Protein AF-A0A3R6LMR3-F1 (afdb_monomer)

Structure (mmCIF, N/CA/C/O backbone):
data_AF-A0A3R6LMR3-F1
#
_entry.id   AF-A0A3R6LMR3-F1
#
loop_
_atom_site.group_PDB
_atom_site.id
_atom_site.type_symbol
_atom_site.label_atom_id
_atom_site.label_alt_id
_atom_site.label_comp_id
_atom_site.label_asym_id
_atom_site.label_entity_id
_atom_site.label_seq_id
_atom_site.pdbx_PDB_ins_code
_atom_site.Cartn_x
_atom_site.Cartn_y
_atom_site.Cartn_z
_atom_site.occupancy
_atom_site.B_iso_or_equiv
_atom_site.auth_seq_id
_atom_site.auth_comp_id
_atom_site.auth_asym_id
_atom_site.auth_atom_id
_atom_site.pdbx_PDB_model_num
ATOM 1 N N . MET A 1 1 ? 33.048 -12.763 -60.469 1.00 42.91 1 MET A N 1
ATOM 2 C CA . MET A 1 1 ? 33.058 -13.252 -59.072 1.00 42.91 1 MET A CA 1
ATOM 3 C C . MET A 1 1 ? 32.733 -12.069 -58.175 1.00 42.91 1 MET A C 1
ATOM 5 O O . MET A 1 1 ? 33.552 -11.167 -58.121 1.00 42.91 1 MET A O 1
ATOM 9 N N . LYS A 1 2 ? 31.598 -12.141 -57.463 1.00 49.69 2 LYS A N 1
ATOM 10 C CA . LYS A 1 2 ? 31.277 -11.407 -56.222 1.00 49.69 2 LYS A CA 1
ATOM 11 C C . LYS A 1 2 ? 30.962 -9.902 -56.333 1.00 49.69 2 LYS A C 1
ATOM 13 O O . LYS A 1 2 ? 31.774 -9.101 -55.894 1.00 49.69 2 LYS A O 1
ATOM 18 N N . ASP A 1 3 ? 29.736 -9.581 -56.745 1.00 53.03 3 ASP A N 1
ATOM 19 C CA . ASP A 1 3 ? 29.022 -8.375 -56.267 1.00 53.03 3 ASP A CA 1
ATOM 20 C C . ASP A 1 3 ? 27.971 -8.714 -55.188 1.00 53.03 3 ASP A C 1
ATOM 22 O O . ASP A 1 3 ? 27.724 -7.906 -54.297 1.00 53.03 3 ASP A O 1
ATOM 26 N N . ASP A 1 4 ? 27.490 -9.964 -55.128 1.00 58.91 4 ASP A N 1
ATOM 27 C CA . ASP A 1 4 ? 26.525 -10.444 -54.114 1.00 58.91 4 ASP A CA 1
ATOM 28 C C . ASP A 1 4 ? 26.986 -10.253 -52.658 1.00 58.91 4 ASP A C 1
ATOM 30 O O . ASP A 1 4 ? 26.189 -10.213 -51.724 1.00 58.91 4 ASP A O 1
ATOM 34 N N . LYS A 1 5 ? 28.301 -10.133 -52.435 1.00 60.72 5 LYS A N 1
ATOM 35 C CA . LYS A 1 5 ? 28.851 -9.907 -51.094 1.00 60.72 5 LYS A CA 1
ATOM 36 C C . LYS A 1 5 ? 28.610 -8.489 -50.584 1.00 60.72 5 LYS A C 1
ATOM 38 O O . LYS A 1 5 ? 28.516 -8.322 -49.375 1.00 60.72 5 LYS A O 1
ATOM 43 N N . GLY A 1 6 ? 28.554 -7.490 -51.465 1.00 60.78 6 GLY A N 1
ATOM 44 C CA . GLY A 1 6 ? 28.331 -6.094 -51.081 1.00 60.78 6 GLY A CA 1
ATOM 45 C C . GLY A 1 6 ? 26.880 -5.844 -50.682 1.00 60.78 6 GLY A C 1
ATOM 46 O O . GLY A 1 6 ? 26.626 -5.259 -49.634 1.00 60.78 6 GLY A O 1
ATOM 47 N N . GLU A 1 7 ? 25.941 -6.374 -51.466 1.00 69.69 7 GLU A N 1
ATOM 48 C CA . GLU A 1 7 ? 24.502 -6.305 -51.188 1.00 69.69 7 GLU A CA 1
ATOM 49 C C . GLU A 1 7 ? 24.143 -7.027 -49.879 1.00 69.69 7 GLU A C 1
ATOM 51 O O . GLU A 1 7 ? 23.490 -6.448 -49.011 1.00 69.69 7 GLU A O 1
ATOM 56 N N . MET A 1 8 ? 24.704 -8.224 -49.661 1.00 70.00 8 MET A N 1
ATOM 57 C CA . MET A 1 8 ? 24.539 -8.976 -48.412 1.00 70.00 8 MET A CA 1
ATOM 58 C C . MET A 1 8 ? 25.065 -8.215 -47.180 1.00 70.00 8 MET A C 1
ATOM 60 O O . MET A 1 8 ? 24.485 -8.306 -46.098 1.00 70.00 8 MET A O 1
ATOM 64 N N . ILE A 1 9 ? 26.163 -7.461 -47.318 1.00 81.25 9 ILE A N 1
ATOM 65 C CA . ILE A 1 9 ? 26.715 -6.654 -46.218 1.00 81.25 9 ILE A CA 1
ATOM 66 C C . ILE A 1 9 ? 25.813 -5.449 -45.920 1.00 81.25 9 ILE A C 1
ATOM 68 O O . ILE A 1 9 ? 25.591 -5.142 -44.750 1.00 81.25 9 ILE A O 1
ATOM 72 N N . ILE A 1 10 ? 25.261 -4.796 -46.947 1.00 78.88 10 ILE A N 1
ATOM 73 C CA . ILE A 1 10 ? 24.366 -3.640 -46.782 1.00 78.88 10 ILE A CA 1
ATOM 74 C C . ILE A 1 10 ? 23.060 -4.059 -46.097 1.00 78.88 10 ILE A C 1
ATOM 76 O O . ILE A 1 10 ? 22.629 -3.399 -45.149 1.00 78.88 10 ILE A O 1
ATOM 80 N N . GLU A 1 11 ? 22.462 -5.175 -46.514 1.00 76.44 11 GLU A N 1
ATOM 81 C CA . GLU A 1 11 ? 21.247 -5.704 -45.889 1.00 76.44 11 GLU A CA 1
ATOM 82 C C . GLU A 1 11 ? 21.503 -6.097 -44.424 1.00 76.44 11 GLU A C 1
ATOM 84 O O . GLU A 1 11 ? 20.781 -5.667 -43.520 1.00 76.44 11 GLU A O 1
ATOM 89 N N . ALA A 1 12 ? 22.603 -6.808 -44.148 1.00 78.62 12 ALA A N 1
ATOM 90 C CA . ALA A 1 12 ? 22.982 -7.185 -42.787 1.00 78.62 12 ALA A CA 1
ATOM 91 C C . ALA A 1 12 ? 23.266 -5.970 -41.878 1.00 78.62 12 ALA A C 1
ATOM 93 O O . ALA A 1 12 ? 22.915 -5.991 -40.694 1.00 78.62 12 ALA A O 1
ATOM 94 N N . SER A 1 13 ? 23.848 -4.894 -42.420 1.00 84.62 13 SER A N 1
ATOM 95 C CA . SER A 1 13 ? 24.113 -3.648 -41.688 1.00 84.62 13 SER A CA 1
ATOM 96 C C . SER A 1 13 ? 22.850 -2.889 -41.279 1.00 84.62 13 SER A C 1
ATOM 98 O O . SER A 1 13 ? 22.905 -2.140 -40.307 1.00 84.62 13 SER A O 1
ATOM 100 N N . ILE A 1 14 ? 21.722 -3.085 -41.968 1.00 85.69 14 ILE A N 1
ATOM 101 C CA . ILE A 1 14 ? 20.427 -2.485 -41.606 1.00 85.69 14 ILE A CA 1
ATOM 102 C C . ILE A 1 14 ? 19.652 -3.408 -40.659 1.00 85.69 14 ILE A C 1
ATOM 104 O O . ILE A 1 14 ? 19.062 -2.950 -39.679 1.00 85.69 14 ILE A O 1
ATOM 108 N N . VAL A 1 15 ? 19.681 -4.717 -40.915 1.00 88.00 15 VAL A N 1
ATOM 109 C CA . VAL A 1 15 ? 18.939 -5.702 -40.118 1.00 88.00 15 VAL A CA 1
ATOM 110 C C . VAL A 1 15 ? 19.468 -5.774 -38.682 1.00 88.00 15 VAL A C 1
ATOM 112 O O . VAL A 1 15 ? 18.678 -5.804 -37.741 1.00 88.00 15 VAL A O 1
ATOM 115 N N . PHE A 1 16 ? 20.787 -5.743 -38.478 1.00 86.62 16 PHE A N 1
ATOM 116 C CA . PHE A 1 16 ? 21.382 -5.847 -37.141 1.00 86.62 16 PHE A CA 1
ATOM 117 C C . PHE A 1 16 ? 20.956 -4.733 -36.155 1.00 86.62 16 PHE A C 1
ATOM 119 O O . PHE A 1 16 ? 20.473 -5.063 -35.066 1.00 86.62 16 PHE A O 1
ATOM 126 N N . PRO A 1 17 ? 21.063 -3.427 -36.480 1.00 86.00 17 PRO A N 1
ATOM 127 C CA . PRO A 1 17 ? 20.591 -2.366 -35.590 1.00 86.00 17 PRO A CA 1
ATOM 128 C C . PRO A 1 17 ? 19.070 -2.394 -35.404 1.00 86.00 17 PRO A C 1
ATOM 130 O O . PRO A 1 17 ? 18.592 -2.106 -34.309 1.00 86.00 17 PRO A O 1
ATOM 133 N N . LEU A 1 18 ? 18.307 -2.793 -36.427 1.00 85.62 18 LEU A N 1
ATOM 134 C CA . LEU A 1 18 ? 16.855 -2.932 -36.313 1.00 85.62 18 LEU A CA 1
ATOM 135 C C . LEU A 1 18 ? 16.472 -4.010 -35.288 1.00 85.62 18 LEU A C 1
ATOM 137 O O . LEU A 1 18 ? 15.633 -3.771 -34.420 1.00 85.62 18 LEU A O 1
ATOM 141 N N . VAL A 1 19 ? 17.144 -5.162 -35.321 1.00 89.44 19 VAL A N 1
ATOM 142 C CA . VAL A 1 19 ? 16.967 -6.226 -34.325 1.00 89.44 19 VAL A CA 1
ATOM 143 C C . VAL A 1 19 ? 17.357 -5.744 -32.922 1.00 89.44 19 VAL A C 1
ATOM 145 O O . VAL A 1 19 ? 16.622 -6.003 -31.970 1.00 89.44 19 VAL A O 1
ATOM 148 N N . LEU A 1 20 ? 18.449 -4.983 -32.774 1.00 86.88 20 LEU A N 1
ATOM 149 C CA . LEU A 1 20 ? 18.841 -4.401 -31.481 1.00 86.88 20 LEU A CA 1
ATOM 150 C C . LEU A 1 20 ? 17.794 -3.432 -30.917 1.00 86.88 20 LEU A C 1
ATOM 152 O O . LEU A 1 20 ? 17.519 -3.469 -29.717 1.00 86.88 20 LEU A O 1
ATOM 156 N N . ILE A 1 21 ? 17.179 -2.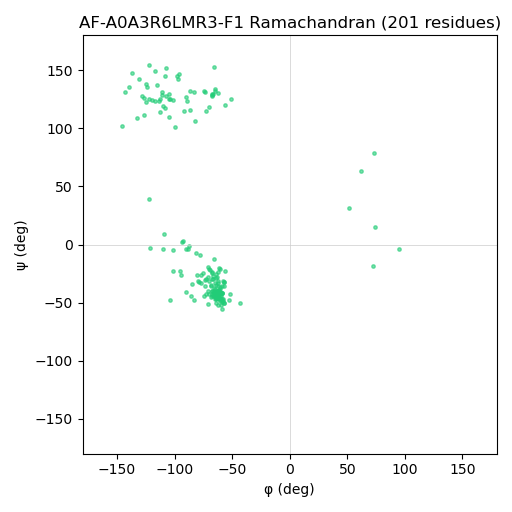598 -31.760 1.00 84.88 21 ILE A N 1
ATOM 157 C CA . ILE A 1 21 ? 16.097 -1.697 -31.338 1.00 84.88 21 ILE A CA 1
ATOM 158 C C . ILE A 1 21 ? 14.896 -2.508 -30.842 1.00 84.88 21 ILE A C 1
ATOM 160 O O . ILE A 1 21 ? 14.361 -2.216 -29.773 1.00 84.88 21 ILE A O 1
ATOM 164 N N . ILE A 1 22 ? 14.505 -3.560 -31.569 1.00 85.56 22 ILE A N 1
ATOM 165 C CA . ILE A 1 22 ? 13.401 -4.444 -31.167 1.00 85.56 22 ILE A CA 1
ATOM 166 C C . ILE A 1 22 ? 13.702 -5.105 -29.816 1.00 85.56 22 ILE A C 1
ATOM 168 O O . ILE A 1 22 ? 12.846 -5.105 -28.929 1.00 85.56 22 ILE A O 1
ATOM 172 N N . TYR A 1 23 ? 14.923 -5.609 -29.614 1.00 89.75 23 TYR A N 1
ATOM 173 C CA . TYR A 1 23 ? 15.343 -6.154 -28.321 1.00 89.75 23 TYR A CA 1
ATOM 174 C C . TYR A 1 23 ? 15.295 -5.111 -27.201 1.00 89.75 23 TYR A C 1
ATOM 176 O O . TYR A 1 23 ? 14.823 -5.420 -26.106 1.00 89.75 23 TYR A O 1
ATOM 184 N N . GLY A 1 24 ? 15.726 -3.875 -27.466 1.00 85.31 24 GLY A N 1
ATOM 185 C CA . GLY A 1 24 ? 15.639 -2.774 -26.506 1.00 85.31 24 GLY A CA 1
ATOM 186 C C . GLY A 1 24 ? 14.198 -2.475 -26.086 1.00 85.31 24 GLY A C 1
ATOM 187 O O . GLY A 1 24 ? 13.914 -2.345 -24.895 1.00 85.31 24 GLY A O 1
ATOM 188 N N . ILE A 1 25 ? 13.271 -2.445 -27.048 1.00 82.69 25 ILE A N 1
ATOM 189 C CA . ILE A 1 25 ? 11.838 -2.238 -26.786 1.00 82.69 25 ILE A CA 1
ATOM 190 C C . ILE A 1 25 ? 11.266 -3.392 -25.956 1.00 82.69 25 ILE A C 1
ATOM 192 O O . ILE A 1 25 ? 10.565 -3.149 -24.973 1.00 82.69 25 ILE A O 1
ATOM 196 N N . LEU A 1 26 ? 11.587 -4.643 -26.303 1.00 86.75 26 LEU A N 1
ATOM 197 C CA . LEU A 1 26 ? 11.134 -5.821 -25.556 1.00 86.75 26 LEU A CA 1
ATOM 198 C C . LEU A 1 26 ? 11.646 -5.809 -24.112 1.00 86.75 26 LEU A C 1
ATOM 200 O O . LEU A 1 26 ? 10.868 -6.028 -23.184 1.00 86.75 26 LEU A O 1
ATOM 204 N N . MET A 1 27 ? 12.929 -5.504 -23.905 1.00 87.94 27 MET A N 1
ATOM 205 C CA . MET A 1 27 ? 13.518 -5.400 -22.568 1.00 87.94 27 MET A CA 1
ATOM 206 C C . MET A 1 27 ? 12.837 -4.303 -21.740 1.00 87.94 27 MET A C 1
ATOM 208 O O . MET A 1 27 ? 12.539 -4.507 -20.561 1.00 87.94 27 MET A O 1
ATOM 212 N N . PHE A 1 28 ? 12.534 -3.160 -22.358 1.00 83.94 28 PHE A N 1
ATOM 213 C CA . PHE A 1 28 ? 11.812 -2.083 -21.692 1.00 83.94 28 PHE A CA 1
ATOM 214 C C . PHE A 1 28 ? 10.374 -2.484 -21.326 1.00 83.94 28 PHE A C 1
ATOM 216 O O . PHE A 1 28 ? 9.906 -2.187 -20.228 1.00 83.94 28 PHE A O 1
ATOM 223 N N . LEU A 1 29 ? 9.682 -3.217 -22.201 1.00 84.19 29 LEU A N 1
ATOM 224 C CA . LEU A 1 29 ? 8.333 -3.727 -21.940 1.00 84.19 29 LEU A CA 1
ATOM 225 C C . LEU A 1 29 ? 8.326 -4.688 -20.740 1.00 84.19 29 LEU A C 1
ATOM 227 O O . LEU A 1 29 ? 7.478 -4.565 -19.854 1.00 84.19 29 LEU A O 1
ATOM 231 N N . VAL A 1 30 ? 9.310 -5.589 -20.651 1.00 89.69 30 VAL A N 1
ATOM 232 C CA . VAL A 1 30 ? 9.489 -6.468 -19.481 1.00 89.69 30 VAL A CA 1
ATOM 233 C C . VAL A 1 30 ? 9.690 -5.649 -18.203 1.00 89.69 30 VAL A C 1
ATOM 235 O O . VAL A 1 30 ? 9.080 -5.949 -17.176 1.00 89.69 30 VAL A O 1
ATOM 238 N N . LEU A 1 31 ? 10.481 -4.575 -18.262 1.00 87.88 31 LEU A N 1
ATOM 239 C CA . LEU A 1 31 ? 10.701 -3.688 -17.120 1.00 87.88 31 LEU A CA 1
ATOM 240 C C . LEU A 1 31 ? 9.419 -2.951 -16.692 1.00 87.88 31 LEU A C 1
ATOM 242 O O . LEU A 1 31 ? 9.167 -2.817 -15.494 1.00 87.88 31 LEU A O 1
ATOM 246 N N . LEU A 1 32 ? 8.577 -2.524 -17.639 1.00 85.81 32 LEU A N 1
ATOM 247 C CA . LEU A 1 32 ? 7.260 -1.949 -17.337 1.00 85.81 32 LEU A CA 1
ATOM 248 C C . LEU A 1 32 ? 6.328 -2.966 -16.669 1.00 85.81 32 LEU A C 1
ATOM 250 O O . LEU A 1 32 ? 5.666 -2.638 -15.683 1.00 85.81 32 LEU A O 1
ATOM 254 N N . MET A 1 33 ? 6.286 -4.205 -17.175 1.00 87.19 33 MET A N 1
ATOM 255 C CA . MET A 1 33 ? 5.503 -5.274 -16.544 1.00 87.19 33 MET A CA 1
ATOM 256 C C . MET A 1 33 ? 5.977 -5.537 -15.116 1.00 87.19 33 MET A C 1
ATOM 258 O O . MET A 1 33 ? 5.151 -5.673 -14.214 1.00 87.19 33 MET A O 1
ATOM 262 N N . TYR A 1 34 ? 7.294 -5.539 -14.898 1.00 90.06 34 TYR A N 1
ATOM 263 C CA . TYR A 1 34 ? 7.875 -5.668 -13.568 1.00 90.06 34 TYR A CA 1
ATOM 264 C C . TYR A 1 34 ? 7.396 -4.555 -12.626 1.00 90.06 34 TYR A C 1
ATOM 266 O O . TYR A 1 34 ? 6.916 -4.863 -11.539 1.00 90.06 34 TYR A O 1
ATOM 274 N N . GLN A 1 35 ? 7.434 -3.278 -13.038 1.00 86.25 35 GLN A N 1
ATOM 275 C CA . GLN A 1 35 ? 6.933 -2.184 -12.188 1.00 86.25 35 GLN A CA 1
ATOM 276 C C . GLN A 1 35 ? 5.447 -2.335 -11.862 1.00 86.25 35 GLN A C 1
ATOM 278 O O . GLN A 1 35 ? 5.048 -2.129 -10.720 1.00 86.25 35 GLN A O 1
ATOM 283 N N . ARG A 1 36 ? 4.621 -2.746 -12.833 1.00 88.06 36 ARG A N 1
ATOM 284 C CA . ARG A 1 36 ? 3.189 -2.978 -12.600 1.00 88.06 36 ARG A CA 1
ATOM 285 C C . ARG A 1 36 ? 2.947 -4.079 -11.564 1.00 88.06 36 ARG A C 1
ATOM 287 O O . ARG A 1 36 ? 2.074 -3.933 -10.704 1.00 88.06 36 ARG A O 1
ATOM 294 N N . ILE A 1 37 ? 3.709 -5.170 -11.635 1.00 90.25 37 ILE A N 1
ATOM 295 C CA . ILE A 1 37 ? 3.640 -6.261 -10.655 1.00 90.25 37 ILE A CA 1
ATOM 296 C C . ILE A 1 37 ? 4.096 -5.758 -9.285 1.00 90.25 37 ILE A C 1
ATOM 298 O O . ILE A 1 37 ? 3.387 -5.963 -8.304 1.00 90.25 37 ILE A O 1
ATOM 302 N N . THR A 1 38 ? 5.219 -5.042 -9.212 1.00 89.56 38 THR A N 1
ATOM 303 C CA . THR A 1 38 ? 5.724 -4.453 -7.966 1.00 89.56 38 THR A CA 1
ATOM 304 C C . THR A 1 38 ? 4.704 -3.514 -7.329 1.00 89.56 38 THR A C 1
ATOM 306 O O . THR A 1 38 ? 4.421 -3.655 -6.144 1.00 89.56 38 THR A O 1
ATOM 309 N N . LEU A 1 39 ? 4.087 -2.617 -8.103 1.00 89.31 39 LEU A N 1
ATOM 310 C CA . LEU A 1 39 ? 3.049 -1.702 -7.625 1.00 89.31 39 LEU A CA 1
ATOM 311 C C . LEU A 1 39 ? 1.854 -2.462 -7.033 1.00 89.31 39 LEU A C 1
ATOM 313 O O . LEU A 1 39 ? 1.345 -2.101 -5.976 1.00 89.31 39 LEU A O 1
ATOM 317 N N . THR A 1 40 ? 1.446 -3.554 -7.683 1.00 90.94 40 THR A N 1
ATOM 318 C CA . THR A 1 40 ? 0.345 -4.408 -7.214 1.00 90.94 40 T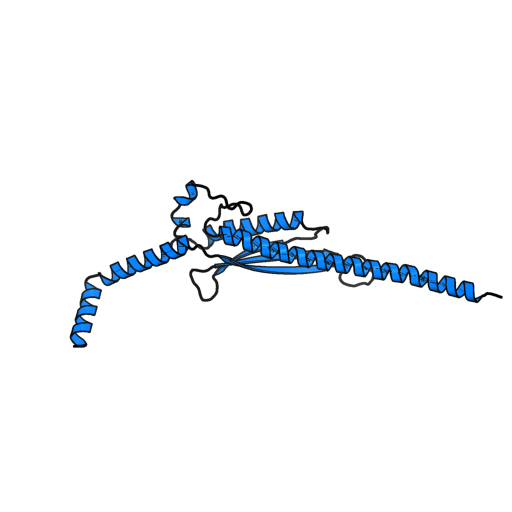HR A CA 1
ATOM 319 C C . THR A 1 40 ? 0.701 -5.155 -5.936 1.00 90.94 40 THR A C 1
ATOM 321 O O . THR A 1 40 ? -0.081 -5.169 -4.988 1.00 90.94 40 THR A O 1
ATOM 324 N N . THR A 1 41 ? 1.899 -5.731 -5.872 1.00 92.06 41 THR A N 1
ATOM 325 C CA . THR A 1 41 ? 2.392 -6.430 -4.682 1.00 92.06 41 THR A CA 1
ATOM 326 C C . THR A 1 41 ? 2.544 -5.477 -3.502 1.00 92.06 41 THR A C 1
ATOM 328 O O . THR A 1 41 ? 2.138 -5.813 -2.394 1.00 92.06 41 THR A O 1
ATOM 331 N N . VAL A 1 42 ? 3.078 -4.275 -3.731 1.00 90.94 42 VAL A N 1
ATOM 332 C CA . VAL A 1 42 ? 3.211 -3.244 -2.698 1.00 90.94 42 VAL A CA 1
ATOM 333 C C . VAL A 1 42 ? 1.836 -2.792 -2.213 1.00 90.94 42 VAL A C 1
ATOM 335 O O . VAL A 1 42 ? 1.619 -2.778 -1.007 1.00 90.94 42 VAL A O 1
ATOM 338 N N . ALA A 1 43 ? 0.884 -2.521 -3.111 1.00 90.06 43 ALA A N 1
ATOM 339 C CA . ALA A 1 43 ? -0.476 -2.150 -2.725 1.00 90.06 43 ALA A CA 1
ATOM 340 C C . ALA A 1 43 ? -1.154 -3.231 -1.867 1.00 90.06 43 ALA A C 1
ATOM 342 O O . ALA A 1 43 ? -1.686 -2.924 -0.801 1.00 90.06 43 ALA A O 1
ATOM 343 N N . ASN A 1 44 ? -1.073 -4.499 -2.281 1.00 92.38 44 ASN A N 1
ATOM 344 C CA . ASN A 1 44 ? -1.639 -5.618 -1.527 1.00 92.38 44 ASN A CA 1
ATOM 345 C C . ASN A 1 44 ? -0.970 -5.794 -0.157 1.00 92.38 44 ASN A C 1
ATOM 347 O O . ASN A 1 44 ? -1.661 -5.986 0.841 1.00 92.38 44 ASN A O 1
ATOM 351 N N . ASN A 1 45 ? 0.360 -5.700 -0.093 1.00 90.94 45 ASN A N 1
ATOM 352 C CA . ASN A 1 45 ? 1.096 -5.855 1.159 1.00 90.94 45 ASN A CA 1
ATOM 353 C C . ASN A 1 45 ? 0.809 -4.697 2.128 1.00 90.94 45 ASN A C 1
ATOM 355 O O . ASN A 1 45 ? 0.541 -4.921 3.303 1.00 90.94 45 ASN A O 1
ATOM 359 N N . THR A 1 46 ? 0.774 -3.457 1.628 1.00 89.62 46 THR A N 1
ATOM 360 C CA . THR A 1 46 ? 0.402 -2.278 2.422 1.00 89.62 46 THR A CA 1
ATOM 361 C C . THR A 1 46 ? -0.974 -2.438 3.042 1.00 89.62 46 THR A C 1
ATOM 363 O O . THR A 1 46 ? -1.135 -2.250 4.245 1.00 89.62 46 THR A O 1
ATOM 366 N N . VAL A 1 47 ? -1.955 -2.814 2.230 1.00 91.25 47 VAL A N 1
ATOM 367 C CA . VAL A 1 47 ? -3.330 -2.975 2.684 1.00 91.25 47 VAL A CA 1
ATOM 368 C C . VAL A 1 47 ? -3.451 -4.122 3.689 1.00 91.25 47 VAL A C 1
ATOM 370 O O . VAL A 1 47 ? -4.093 -3.937 4.716 1.00 91.25 47 VAL A O 1
ATOM 373 N N . SER A 1 48 ? -2.773 -5.251 3.462 1.00 90.06 48 SER A N 1
ATOM 374 C CA . SER A 1 48 ? -2.791 -6.401 4.376 1.00 90.06 48 SER A CA 1
ATOM 375 C C . SER A 1 48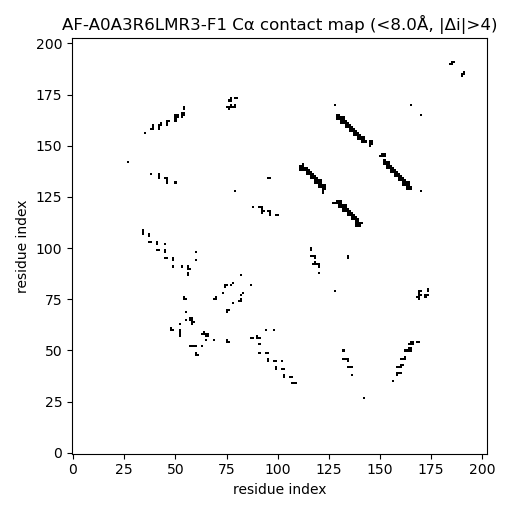 ? -2.105 -6.133 5.722 1.00 90.06 48 SER A C 1
ATOM 377 O O . SER A 1 48 ? -2.593 -6.594 6.751 1.00 90.06 48 SER A O 1
ATOM 379 N N . CYS A 1 49 ? -0.969 -5.429 5.742 1.00 88.19 49 CYS A N 1
ATOM 380 C CA . CYS A 1 49 ? -0.260 -5.120 6.988 1.00 88.19 49 CYS A CA 1
ATOM 381 C C . CYS A 1 49 ? -0.998 -4.057 7.807 1.00 88.19 49 CYS A C 1
ATOM 383 O O . CYS A 1 49 ? -1.123 -4.182 9.023 1.00 88.19 49 CYS A O 1
ATOM 385 N N . VAL A 1 50 ? -1.507 -3.014 7.148 1.00 88.12 50 VAL A N 1
ATOM 386 C CA . VAL A 1 50 ? -2.172 -1.907 7.844 1.00 88.12 50 VAL A CA 1
ATOM 387 C C . VAL A 1 50 ? -3.586 -2.289 8.288 1.00 88.12 50 VAL A C 1
ATOM 389 O O . VAL A 1 50 ? -3.998 -1.892 9.376 1.00 88.12 50 VAL A O 1
ATOM 392 N N . SER A 1 51 ? -4.312 -3.128 7.535 1.00 86.75 51 SER A N 1
ATOM 393 C CA . SER A 1 51 ? -5.617 -3.636 7.987 1.00 86.75 51 SER A CA 1
ATOM 394 C C . SER A 1 51 ? -5.503 -4.505 9.242 1.00 86.75 51 SER A C 1
ATOM 396 O O . SER A 1 51 ? -6.355 -4.421 10.123 1.00 86.75 51 SER A O 1
ATOM 398 N N . ALA A 1 52 ? -4.419 -5.273 9.394 1.00 84.06 52 ALA A N 1
ATOM 399 C CA . ALA A 1 52 ? -4.156 -6.047 10.610 1.00 84.06 52 ALA A CA 1
ATOM 400 C C . ALA A 1 52 ? -3.937 -5.156 11.850 1.00 84.06 52 ALA A C 1
ATOM 402 O O . ALA A 1 52 ? -4.207 -5.563 12.984 1.00 84.06 52 ALA A O 1
ATOM 403 N N . ASN A 1 53 ? -3.492 -3.917 11.640 1.00 84.00 53 ASN A N 1
ATOM 404 C CA . ASN A 1 53 ? -3.324 -2.922 12.693 1.00 84.00 53 ASN A CA 1
ATOM 405 C C . ASN A 1 53 ? -4.597 -2.116 12.973 1.00 84.00 53 ASN A C 1
ATOM 407 O O . ASN A 1 53 ? -4.605 -1.315 13.900 1.00 84.00 53 ASN A O 1
ATOM 411 N N . TYR A 1 54 ? -5.692 -2.353 12.247 1.00 80.81 54 TYR A N 1
ATOM 412 C CA . TYR A 1 54 ? -6.912 -1.557 12.344 1.00 80.81 54 TYR A CA 1
ATOM 413 C C . TYR A 1 54 ? -7.427 -1.401 13.782 1.00 80.81 54 TYR A C 1
ATOM 415 O O . TYR A 1 54 ? -7.762 -0.292 14.183 1.00 80.81 54 TYR A O 1
ATOM 423 N N . GLY A 1 55 ? -7.428 -2.461 14.596 1.00 75.88 55 GLY A N 1
ATOM 424 C CA . GLY A 1 55 ? -7.880 -2.380 15.994 1.00 75.88 55 GLY A CA 1
ATOM 425 C C . GLY A 1 55 ? -7.084 -1.403 16.873 1.00 75.88 55 GLY A C 1
ATOM 426 O O . GLY A 1 55 ? -7.589 -0.951 17.889 1.00 75.88 55 GLY A O 1
ATOM 427 N N . PHE A 1 56 ? -5.855 -1.037 16.493 1.00 76.75 56 PHE A N 1
ATOM 428 C CA . PHE A 1 56 ? -5.035 -0.071 17.228 1.00 76.75 56 PHE A CA 1
ATOM 429 C C . PHE A 1 56 ? -4.184 0.747 16.252 1.00 76.75 56 PHE A C 1
ATOM 431 O O . PHE A 1 56 ? -3.135 0.296 15.787 1.00 76.75 56 PHE A O 1
ATOM 438 N N . SER A 1 57 ? -4.620 1.977 15.988 1.00 70.69 57 SER A N 1
ATOM 439 C CA . SER A 1 57 ? -4.034 2.829 14.949 1.00 70.69 57 SER A CA 1
ATOM 440 C C . SER A 1 57 ? -2.551 3.181 15.146 1.00 70.69 57 SER A C 1
ATOM 442 O O . SER A 1 57 ? -1.905 3.555 14.170 1.00 70.69 57 SER A O 1
ATOM 444 N N . ASP A 1 58 ? -2.006 3.072 16.360 1.00 72.19 58 ASP A N 1
ATOM 445 C CA . ASP A 1 58 ? -0.596 3.390 16.638 1.00 72.19 58 ASP A CA 1
ATOM 446 C C . ASP A 1 58 ? 0.331 2.169 16.551 1.00 72.19 58 ASP A C 1
ATOM 448 O O . ASP A 1 58 ? 1.535 2.287 16.793 1.00 72.19 58 ASP A O 1
ATOM 452 N N . LYS A 1 59 ? -0.193 0.983 16.206 1.00 77.75 59 LYS A N 1
ATOM 453 C CA . LYS A 1 59 ? 0.662 -0.180 15.943 1.00 77.75 59 LYS A CA 1
ATOM 454 C C . LYS A 1 59 ? 1.527 0.080 14.724 1.00 77.75 59 LYS A C 1
ATOM 456 O O . LYS A 1 59 ? 1.034 0.474 13.672 1.00 77.75 59 LYS A O 1
ATOM 461 N N . ASP A 1 60 ? 2.807 -0.231 14.848 1.00 76.88 60 ASP A N 1
ATOM 462 C CA . ASP A 1 60 ? 3.736 -0.197 13.726 1.00 76.88 60 ASP A CA 1
ATOM 463 C C . ASP A 1 60 ? 3.374 -1.280 12.681 1.00 76.88 60 ASP A C 1
ATOM 465 O O . ASP A 1 60 ? 3.205 -2.442 13.059 1.00 76.88 60 ASP A O 1
ATOM 469 N N . PRO A 1 61 ? 3.251 -0.967 11.377 1.00 77.50 61 PRO A N 1
ATOM 470 C CA . PRO A 1 61 ? 2.997 -1.959 10.328 1.00 77.50 61 PRO A CA 1
ATOM 471 C C . PRO A 1 61 ? 4.133 -2.967 10.115 1.00 77.50 61 PRO A C 1
ATOM 473 O O . PRO A 1 61 ? 3.903 -3.972 9.446 1.00 77.50 61 PRO A O 1
ATOM 476 N N . PHE A 1 62 ? 5.333 -2.754 10.674 1.00 76.94 62 PHE A N 1
ATOM 477 C CA . PHE A 1 62 ? 6.420 -3.738 10.579 1.00 76.94 62 PHE A CA 1
ATOM 478 C C . PHE A 1 62 ? 6.343 -4.848 11.631 1.00 76.94 62 PHE A C 1
ATOM 480 O O . PHE A 1 62 ? 6.519 -6.018 11.297 1.00 76.94 62 PHE A O 1
ATOM 487 N N . MET A 1 63 ? 6.135 -4.491 12.902 1.00 74.88 63 MET A N 1
ATOM 488 C CA . MET A 1 63 ? 6.210 -5.439 14.027 1.00 74.88 63 MET A CA 1
ATOM 489 C C . MET A 1 63 ? 4.915 -5.547 14.845 1.00 74.88 63 MET A C 1
ATOM 491 O O . MET A 1 63 ? 4.851 -6.341 15.781 1.00 74.88 63 MET A O 1
ATOM 495 N N . SER A 1 64 ? 3.885 -4.759 14.516 1.00 73.00 64 SER A N 1
ATOM 496 C CA . SER A 1 64 ? 2.581 -4.721 15.197 1.00 73.00 64 SER A CA 1
ATOM 497 C C . SER A 1 64 ? 2.669 -4.556 16.721 1.00 73.00 64 SER A C 1
ATOM 499 O O . SER A 1 64 ? 1.809 -5.042 17.462 1.00 73.00 64 SER A O 1
ATOM 501 N N . PHE A 1 65 ? 3.695 -3.850 17.209 1.00 75.69 65 PHE A N 1
ATOM 502 C CA . PHE A 1 65 ? 3.864 -3.588 18.636 1.00 75.69 65 PHE A CA 1
ATOM 503 C C . PHE A 1 65 ? 2.735 -2.712 19.177 1.00 75.69 65 PHE A C 1
ATOM 505 O O . PHE A 1 65 ?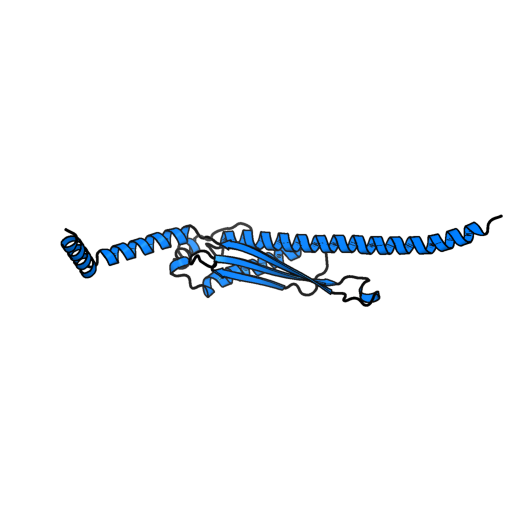 2.410 -1.671 18.612 1.00 75.69 65 PHE A O 1
ATOM 512 N N . ILE A 1 66 ? 2.170 -3.131 20.310 1.00 72.06 66 ILE A N 1
ATOM 513 C CA . ILE A 1 66 ? 1.095 -2.421 21.007 1.00 72.06 66 ILE A CA 1
ATOM 514 C C . ILE A 1 66 ? 1.686 -1.717 22.223 1.00 72.06 66 ILE A C 1
ATOM 516 O O . ILE A 1 66 ? 2.293 -2.361 23.081 1.00 72.06 66 ILE A O 1
ATOM 520 N N . ASN A 1 67 ? 1.476 -0.406 22.332 1.00 72.62 67 ASN A N 1
ATOM 521 C CA . ASN A 1 67 ? 1.806 0.313 23.556 1.00 72.62 67 ASN A CA 1
ATOM 522 C C . ASN A 1 67 ? 0.763 -0.006 24.646 1.00 72.62 67 ASN A C 1
ATOM 524 O O . ASN A 1 67 ? -0.443 0.069 24.405 1.00 72.62 67 ASN A O 1
ATOM 528 N N . LYS A 1 68 ? 1.221 -0.341 25.860 1.00 74.56 68 LYS A N 1
ATOM 529 C CA . LYS A 1 68 ? 0.358 -0.684 27.004 1.00 74.56 68 LYS A CA 1
ATOM 530 C C . LYS A 1 68 ? -0.624 0.431 27.360 1.00 74.56 68 LYS A C 1
ATOM 532 O O . LYS A 1 68 ? -1.733 0.144 27.792 1.00 74.56 68 LYS A O 1
ATOM 537 N N . GLU A 1 69 ? -0.244 1.687 27.150 1.00 70.50 69 GLU A N 1
ATOM 538 C CA . GLU A 1 69 ? -1.096 2.848 27.436 1.00 70.50 69 GLU A CA 1
ATOM 539 C C . GLU A 1 69 ? -2.367 2.873 26.570 1.00 70.50 69 GLU A C 1
ATOM 541 O O . GLU A 1 69 ? -3.413 3.347 27.011 1.00 70.50 69 GLU A O 1
ATOM 546 N N . GLN A 1 70 ? -2.313 2.290 25.368 1.00 65.69 70 GLN A N 1
ATOM 547 C CA . GLN A 1 70 ? -3.454 2.227 24.452 1.00 65.69 70 GLN A CA 1
ATOM 548 C C . GLN A 1 70 ? -4.500 1.194 24.860 1.00 65.69 70 GLN A C 1
ATOM 550 O O . GLN A 1 70 ? -5.672 1.364 24.533 1.00 65.69 70 GLN A O 1
ATOM 555 N N . LEU A 1 71 ? -4.108 0.161 25.612 1.00 70.31 71 LEU A N 1
ATOM 556 C CA . LEU A 1 71 ? -5.045 -0.847 26.116 1.00 70.31 71 LEU A CA 1
ATOM 557 C C . LEU A 1 71 ? -6.085 -0.236 27.064 1.00 70.31 71 LEU A C 1
ATOM 559 O O . LEU A 1 71 ? -7.174 -0.777 27.196 1.00 70.31 71 LEU A O 1
ATOM 563 N N . ASN A 1 72 ? -5.780 0.907 27.683 1.00 70.31 72 ASN A N 1
ATOM 564 C CA . ASN A 1 72 ? -6.704 1.606 28.576 1.00 70.31 72 ASN A CA 1
ATOM 565 C C . ASN A 1 72 ? -7.592 2.633 27.853 1.00 70.31 72 ASN A C 1
ATOM 567 O O . ASN A 1 72 ? -8.466 3.243 28.477 1.00 70.31 72 ASN A O 1
ATOM 571 N N . ASN A 1 73 ? -7.396 2.856 26.550 1.00 72.75 73 ASN A N 1
ATOM 572 C CA . ASN A 1 73 ? -8.174 3.841 25.813 1.00 72.75 73 ASN A CA 1
ATOM 573 C C . ASN A 1 73 ? -9.525 3.259 25.370 1.00 72.75 73 ASN A C 1
ATOM 575 O O . ASN A 1 73 ? -9.621 2.497 24.408 1.00 72.75 73 ASN A O 1
ATOM 579 N N . ARG A 1 74 ? -10.602 3.689 26.038 1.00 64.50 74 ARG A N 1
ATOM 580 C CA . ARG A 1 74 ? -11.978 3.257 25.736 1.00 64.50 74 ARG A CA 1
ATOM 581 C C . ARG A 1 74 ? -12.414 3.528 24.296 1.00 64.50 74 ARG A C 1
ATOM 583 O O . ARG A 1 74 ? -13.176 2.738 23.755 1.00 64.50 74 ARG A O 1
ATOM 590 N N . SER A 1 75 ? -11.928 4.600 23.668 1.00 66.75 75 SER A N 1
ATOM 591 C CA . SER A 1 75 ? -12.281 4.914 22.272 1.00 66.75 75 SER A CA 1
ATOM 592 C C . SER A 1 75 ? -11.727 3.900 21.267 1.00 66.75 75 SER A C 1
ATOM 594 O O . SER A 1 75 ? -12.300 3.730 20.197 1.00 66.75 75 SER A O 1
ATOM 596 N N . VAL A 1 76 ? -10.644 3.208 21.634 1.00 69.50 76 VAL A N 1
ATOM 597 C CA . VAL A 1 76 ? -10.015 2.157 20.828 1.00 69.50 76 VAL A CA 1
ATOM 598 C C . VAL A 1 76 ? -10.705 0.815 21.084 1.00 69.50 76 VAL A C 1
ATOM 600 O O . VAL A 1 76 ? -11.076 0.134 20.140 1.00 69.50 76 VAL A O 1
ATOM 603 N N . LEU A 1 77 ? -10.980 0.480 22.352 1.00 70.94 77 LEU A N 1
ATOM 604 C CA . LEU A 1 77 ? -11.657 -0.770 22.736 1.00 70.94 77 LEU A CA 1
ATOM 605 C C . LEU A 1 77 ? -13.121 -0.873 22.284 1.00 70.94 77 LEU A C 1
ATOM 607 O O . LEU A 1 77 ? -13.642 -1.976 22.145 1.00 70.94 77 LEU A O 1
ATOM 611 N N . TYR A 1 78 ? -13.792 0.265 22.117 1.00 70.94 78 TYR A N 1
ATOM 612 C CA . TYR A 1 78 ? -15.194 0.362 21.706 1.00 70.94 78 TYR A CA 1
ATOM 613 C C . TYR A 1 78 ? -15.325 1.199 20.435 1.00 70.94 78 TYR A C 1
ATOM 615 O O . TYR A 1 78 ? -16.230 2.027 20.295 1.00 70.94 78 TYR A O 1
ATOM 623 N N . ARG A 1 79 ? -14.379 1.030 19.516 1.00 75.25 79 ARG A N 1
ATOM 624 C CA . ARG A 1 79 ? -14.302 1.811 18.288 1.00 75.25 79 ARG A CA 1
ATOM 625 C C . ARG A 1 79 ? -15.573 1.727 17.442 1.00 75.25 79 ARG A C 1
ATOM 627 O O . ARG A 1 79 ? -15.970 2.733 16.870 1.00 75.25 79 ARG A O 1
ATOM 634 N N . GLU A 1 80 ? -16.240 0.579 17.416 1.00 73.00 80 GLU A N 1
ATOM 635 C CA . GLU A 1 80 ? -17.495 0.391 16.669 1.00 73.00 80 GLU A CA 1
ATOM 636 C C . GLU A 1 80 ? -18.696 1.138 17.288 1.00 73.00 80 GLU A C 1
ATOM 638 O O . GLU A 1 80 ? -19.680 1.391 16.599 1.00 73.00 80 GLU A O 1
ATOM 643 N N . ILE A 1 81 ? -18.632 1.523 18.573 1.00 70.38 81 ILE A N 1
ATOM 644 C CA . ILE A 1 81 ? -19.725 2.229 19.273 1.00 70.38 81 ILE A CA 1
ATOM 645 C C . ILE A 1 81 ? -19.426 3.720 19.437 1.00 70.38 81 ILE A C 1
ATOM 647 O O . ILE A 1 81 ? -20.281 4.565 19.184 1.00 70.38 81 ILE A O 1
ATOM 651 N N . PHE A 1 82 ? -18.222 4.049 19.906 1.00 67.94 82 PHE A N 1
ATOM 652 C CA . PHE A 1 82 ? -17.833 5.413 20.277 1.00 67.94 82 PHE A CA 1
ATOM 653 C C . PHE A 1 82 ? -16.812 6.025 19.315 1.00 67.94 82 PHE A C 1
ATOM 655 O O . PHE A 1 82 ? -16.429 7.187 19.476 1.00 67.94 82 PHE A O 1
ATOM 662 N N . GLY A 1 83 ? -16.340 5.262 18.328 1.00 63.28 83 GLY A N 1
ATOM 663 C CA . GLY A 1 83 ? -15.382 5.752 17.356 1.00 63.28 83 GLY A CA 1
ATOM 664 C C . GLY A 1 83 ? -16.038 6.718 16.381 1.00 63.28 83 GLY A C 1
ATOM 665 O O . GLY A 1 83 ? -16.885 6.345 15.576 1.00 63.28 83 GLY A O 1
ATOM 666 N N . THR A 1 84 ? -15.613 7.978 16.415 1.00 59.72 84 THR A N 1
ATOM 667 C CA . THR A 1 84 ? -15.902 8.905 15.318 1.00 59.72 84 THR A CA 1
ATOM 668 C C . THR A 1 84 ? -15.069 8.459 14.120 1.00 59.72 84 THR A C 1
ATOM 670 O O . THR A 1 84 ? -13.839 8.442 14.226 1.00 59.72 84 THR A O 1
ATOM 673 N N . THR A 1 85 ? -15.728 8.089 13.016 1.00 61.97 85 THR A N 1
ATOM 674 C CA . THR A 1 85 ? -15.105 7.591 11.773 1.00 61.97 85 THR A CA 1
ATOM 675 C C . THR A 1 85 ? -13.876 8.414 11.395 1.00 61.97 85 THR A C 1
ATOM 677 O O . THR A 1 85 ? -12.779 7.878 11.315 1.00 61.97 85 THR A O 1
ATOM 680 N N . ASP A 1 86 ? -13.995 9.739 11.354 1.00 64.44 86 ASP A N 1
ATOM 681 C CA . ASP A 1 86 ? -12.909 10.582 10.847 1.00 64.44 86 ASP A CA 1
ATOM 682 C C . ASP A 1 86 ? -11.657 10.600 11.740 1.00 64.44 86 ASP A C 1
ATOM 684 O O . ASP A 1 86 ? -10.540 10.642 11.236 1.00 64.44 86 ASP A O 1
ATOM 688 N N . LYS A 1 87 ? -11.789 10.555 13.073 1.00 70.62 87 LYS A N 1
ATOM 689 C CA . LYS A 1 87 ? -10.627 10.722 13.972 1.00 70.62 87 LYS A CA 1
ATOM 690 C C . LYS A 1 87 ? -9.769 9.466 14.093 1.00 70.62 87 LYS A C 1
ATOM 692 O O . LYS A 1 87 ? -8.564 9.583 14.299 1.00 70.62 87 LYS A O 1
ATOM 697 N N . LEU A 1 88 ? -10.392 8.293 14.009 1.00 74.25 88 LEU A N 1
ATOM 698 C CA . LEU A 1 88 ? -9.724 6.999 14.179 1.00 74.25 88 LEU A CA 1
ATOM 699 C C . LEU A 1 88 ? -9.297 6.382 12.846 1.00 74.25 88 LEU A C 1
ATOM 701 O O . LEU A 1 88 ? -8.369 5.580 12.833 1.00 74.25 88 LEU A O 1
ATOM 705 N N . ASP A 1 89 ? -9.933 6.768 11.739 1.00 79.06 89 ASP A N 1
ATOM 706 C CA . ASP A 1 89 ? -9.592 6.257 10.412 1.00 79.06 89 ASP A CA 1
ATOM 707 C C . ASP A 1 89 ? -8.420 7.050 9.786 1.00 79.06 89 ASP A C 1
ATOM 709 O O . ASP A 1 89 ? -7.538 6.455 9.169 1.00 79.06 89 ASP A O 1
ATOM 713 N N . LEU A 1 90 ? -8.319 8.364 10.047 1.00 81.94 90 LEU A N 1
ATOM 714 C CA . LEU A 1 90 ? -7.240 9.238 9.546 1.00 81.94 90 LEU A CA 1
ATOM 715 C C . LEU A 1 90 ? -5.803 8.742 9.824 1.00 81.94 90 LEU A C 1
ATOM 717 O O . LEU A 1 90 ? -4.969 8.799 8.915 1.00 81.94 90 LEU A O 1
ATOM 721 N N . PRO A 1 91 ? -5.436 8.307 11.047 1.00 84.12 91 PRO A N 1
ATOM 722 C CA . PRO A 1 91 ? -4.077 7.839 11.289 1.00 84.12 91 PRO A CA 1
ATOM 723 C C . PRO A 1 91 ? -3.785 6.489 10.612 1.00 84.12 91 PRO A C 1
ATOM 725 O O . PRO A 1 91 ? -2.655 6.285 10.170 1.00 84.12 91 PRO A O 1
ATOM 728 N N . ILE A 1 92 ? -4.791 5.632 10.406 1.00 85.19 92 ILE A N 1
ATOM 729 C CA . ILE A 1 92 ? -4.666 4.393 9.617 1.00 85.19 92 ILE A CA 1
ATOM 730 C C . ILE A 1 92 ? -4.430 4.724 8.137 1.00 85.19 92 ILE A C 1
ATOM 732 O O . ILE A 1 92 ? -3.544 4.149 7.505 1.00 85.19 92 ILE A O 1
ATOM 736 N N . GLU A 1 93 ? -5.169 5.690 7.584 1.00 87.81 93 GLU A N 1
ATOM 737 C CA . GLU A 1 93 ? -4.973 6.166 6.209 1.00 87.81 93 GLU A CA 1
ATOM 738 C C . GLU A 1 93 ? -3.561 6.730 6.011 1.00 87.81 93 GLU A C 1
ATOM 740 O O . GLU A 1 93 ? -2.845 6.322 5.096 1.00 87.81 93 GLU A O 1
ATOM 745 N N . ARG A 1 94 ? -3.104 7.598 6.923 1.00 87.00 94 ARG A N 1
ATOM 746 C CA . ARG A 1 94 ? -1.737 8.144 6.890 1.00 87.00 94 ARG A CA 1
ATOM 747 C C . ARG A 1 94 ? -0.673 7.060 7.011 1.00 87.00 94 ARG A C 1
ATOM 749 O O . ARG A 1 94 ? 0.355 7.134 6.338 1.00 87.00 94 ARG A O 1
ATOM 756 N N . GLN A 1 95 ? -0.907 6.058 7.855 1.00 87.69 95 GLN A N 1
ATOM 757 C CA . GLN A 1 95 ? -0.006 4.922 8.008 1.00 87.69 95 GLN A CA 1
ATOM 758 C C . GLN A 1 95 ? 0.087 4.113 6.710 1.00 87.69 95 GLN A C 1
ATOM 760 O O . GLN A 1 95 ? 1.193 3.778 6.286 1.00 87.69 95 GLN A O 1
ATOM 765 N N . ALA A 1 96 ? -1.041 3.854 6.044 1.00 87.75 96 ALA A N 1
ATOM 766 C CA . ALA A 1 96 ? -1.073 3.185 4.747 1.00 87.75 96 ALA A CA 1
ATOM 767 C C . ALA A 1 96 ? -0.348 3.984 3.656 1.00 87.75 96 ALA A C 1
ATOM 769 O O . ALA A 1 96 ? 0.417 3.405 2.884 1.00 87.75 96 ALA A O 1
ATOM 770 N N . GLU A 1 97 ? -0.521 5.306 3.611 1.00 89.44 97 GLU A N 1
ATOM 771 C CA . GLU A 1 97 ? 0.198 6.160 2.661 1.00 89.44 97 GLU A CA 1
ATOM 772 C C . GLU A 1 97 ? 1.710 6.113 2.892 1.00 89.44 97 GLU A C 1
ATOM 774 O O . GLU A 1 97 ? 2.470 5.819 1.966 1.00 89.44 97 GLU A O 1
ATOM 779 N N . TRP A 1 98 ? 2.158 6.345 4.128 1.00 89.06 98 TRP A N 1
ATOM 780 C CA . TRP A 1 98 ? 3.578 6.329 4.475 1.00 89.06 98 TRP A CA 1
ATOM 781 C C . TRP A 1 98 ? 4.226 4.960 4.231 1.00 89.06 98 TRP A C 1
ATOM 783 O O . TRP A 1 98 ? 5.289 4.881 3.608 1.00 89.06 98 TRP A O 1
ATOM 793 N N . PHE A 1 99 ? 3.582 3.877 4.670 1.00 88.56 99 PHE A N 1
ATOM 794 C CA . PHE A 1 99 ? 4.093 2.518 4.496 1.00 88.56 99 PHE A CA 1
ATOM 795 C C . PHE A 1 99 ? 4.128 2.120 3.014 1.00 88.56 99 PHE A C 1
ATOM 797 O O . PHE A 1 99 ? 5.093 1.504 2.552 1.00 88.56 99 PHE A O 1
ATOM 804 N N . GLY A 1 100 ? 3.124 2.550 2.245 1.00 86.69 100 GLY A N 1
ATOM 805 C CA . GLY A 1 100 ? 3.114 2.447 0.790 1.00 86.69 100 GLY A CA 1
ATOM 806 C C . GLY A 1 100 ? 4.317 3.146 0.158 1.00 86.69 100 GLY A C 1
ATOM 807 O O . GLY A 1 100 ? 5.043 2.520 -0.614 1.00 86.69 100 GLY A O 1
ATOM 808 N N . TYR A 1 101 ? 4.598 4.403 0.524 1.00 87.81 101 TYR A N 1
ATOM 809 C CA . TYR A 1 101 ? 5.768 5.128 0.009 1.00 87.81 101 TYR A CA 1
ATOM 810 C C . TYR A 1 101 ? 7.080 4.433 0.381 1.00 87.81 101 TYR A C 1
ATOM 812 O O . TYR A 1 101 ? 7.968 4.319 -0.466 1.00 87.81 101 TYR A O 1
ATOM 820 N N . TYR A 1 102 ? 7.198 3.929 1.612 1.00 88.06 102 TYR A N 1
ATOM 821 C CA . TYR A 1 102 ? 8.380 3.202 2.067 1.00 88.06 102 TYR A CA 1
ATOM 822 C C . TYR A 1 102 ? 8.648 1.962 1.205 1.00 88.06 102 TYR A C 1
ATOM 824 O O . TYR A 1 102 ? 9.727 1.838 0.618 1.00 88.06 102 TYR A O 1
ATOM 832 N N . LEU A 1 103 ? 7.664 1.069 1.070 1.00 86.44 103 LEU A N 1
ATOM 833 C CA . LEU A 1 103 ? 7.812 -0.168 0.299 1.00 86.44 103 LEU A CA 1
ATOM 834 C C . LEU A 1 103 ? 8.069 0.110 -1.182 1.00 86.44 103 LEU A C 1
ATOM 836 O O . LEU A 1 103 ? 8.906 -0.543 -1.807 1.00 86.44 103 LEU A O 1
ATOM 840 N N . LEU A 1 104 ? 7.388 1.104 -1.742 1.00 86.31 104 LEU A N 1
ATOM 841 C CA . LEU A 1 104 ? 7.544 1.477 -3.139 1.00 86.31 104 LEU A CA 1
ATOM 842 C C . LEU A 1 104 ? 8.908 2.133 -3.404 1.00 86.31 104 LEU A C 1
ATOM 844 O O . LEU A 1 104 ? 9.456 1.990 -4.494 1.00 86.31 104 LEU A O 1
ATOM 848 N N . SER A 1 105 ? 9.478 2.852 -2.432 1.00 83.12 105 SER A N 1
ATOM 849 C CA . SER A 1 105 ? 10.825 3.427 -2.549 1.00 83.12 105 SER A CA 1
ATOM 850 C C . SER A 1 105 ? 11.917 2.355 -2.562 1.00 83.12 105 SER A C 1
ATOM 852 O O . SER A 1 105 ? 12.897 2.496 -3.287 1.00 83.12 105 SER A O 1
ATOM 854 N N . LYS A 1 106 ? 11.729 1.260 -1.816 1.00 83.94 106 LYS A N 1
ATOM 855 C CA . LYS A 1 106 ? 12.704 0.166 -1.727 1.00 83.94 106 LYS A CA 1
ATOM 856 C C . LYS A 1 106 ? 12.670 -0.804 -2.904 1.00 83.94 106 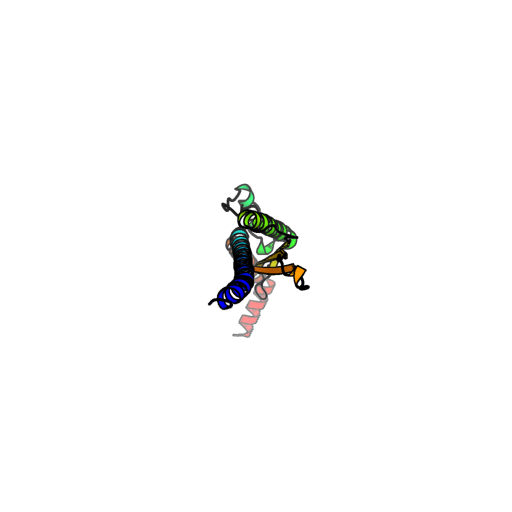LYS A C 1
ATOM 858 O O . LYS A 1 106 ? 13.706 -1.369 -3.233 1.00 83.94 106 LYS A O 1
ATOM 863 N N . ASN A 1 107 ? 11.501 -1.012 -3.508 1.00 80.69 107 ASN A N 1
ATOM 864 C CA . ASN A 1 107 ? 11.307 -2.048 -4.527 1.00 80.69 107 ASN A CA 1
ATOM 865 C C . ASN A 1 107 ? 11.297 -1.519 -5.973 1.00 80.69 107 ASN A C 1
ATOM 867 O O . ASN A 1 107 ? 11.227 -2.311 -6.912 1.00 80.69 107 ASN A O 1
ATOM 871 N N . CYS A 1 108 ? 11.360 -0.201 -6.189 1.00 71.25 108 CYS A N 1
ATOM 872 C CA . CYS A 1 108 ? 11.353 0.353 -7.542 1.00 71.25 108 CYS A CA 1
ATOM 873 C C . CYS A 1 108 ? 12.749 0.432 -8.159 1.00 71.25 108 CYS A C 1
ATOM 875 O O . CYS A 1 108 ? 13.684 0.974 -7.578 1.00 71.25 108 CYS A O 1
ATOM 877 N N . LEU A 1 109 ? 12.835 -0.055 -9.396 1.00 71.31 109 LEU A N 1
ATOM 878 C CA . LEU A 1 109 ? 14.046 -0.016 -10.224 1.00 71.31 109 LEU A CA 1
ATOM 879 C C . LEU A 1 109 ? 14.096 1.204 -11.157 1.00 71.31 109 LEU A C 1
ATOM 881 O O . LEU A 1 109 ? 15.176 1.631 -11.554 1.00 71.31 109 LEU A O 1
ATOM 885 N N . LEU A 1 110 ? 12.939 1.758 -11.529 1.00 69.00 110 LEU A N 1
ATOM 886 C CA . LEU A 1 110 ? 12.832 2.887 -12.453 1.00 69.00 110 LEU A CA 1
ATOM 887 C C . LEU A 1 110 ? 12.665 4.214 -11.706 1.00 69.00 110 LEU A C 1
ATOM 889 O O . LEU A 1 110 ? 12.006 4.288 -10.666 1.00 69.00 110 LEU A O 1
ATOM 893 N N . LYS A 1 111 ? 13.245 5.280 -12.271 1.00 66.44 111 LYS A N 1
ATOM 894 C CA . LYS A 1 111 ? 13.056 6.650 -11.784 1.00 66.44 111 LYS A CA 1
ATOM 895 C C . LYS A 1 111 ? 11.606 7.064 -12.039 1.00 66.44 111 LYS A C 1
ATOM 897 O O . LYS A 1 111 ? 11.099 6.894 -13.145 1.00 66.44 111 LYS A O 1
ATOM 902 N N . LYS A 1 112 ? 10.950 7.569 -11.000 1.00 66.88 112 LYS A N 1
ATOM 903 C CA . LYS A 1 112 ? 9.506 7.817 -10.985 1.00 66.88 112 LYS A CA 1
ATOM 904 C C . LYS A 1 112 ? 9.207 9.265 -11.314 1.00 66.88 112 LYS A C 1
ATOM 906 O O . LYS A 1 112 ? 9.895 10.145 -10.798 1.00 66.88 112 LYS A O 1
ATOM 911 N N . ASP A 1 113 ? 8.137 9.490 -12.066 1.00 63.00 113 ASP A N 1
ATOM 912 C CA . ASP A 1 113 ? 7.549 10.813 -12.233 1.00 63.00 113 ASP A CA 1
ATOM 913 C C . ASP A 1 113 ? 6.172 10.825 -11.556 1.00 63.00 113 ASP A C 1
ATOM 915 O O . ASP A 1 113 ? 5.264 10.091 -11.939 1.00 63.00 113 ASP A O 1
ATOM 919 N N . GLY A 1 114 ? 6.028 11.620 -10.491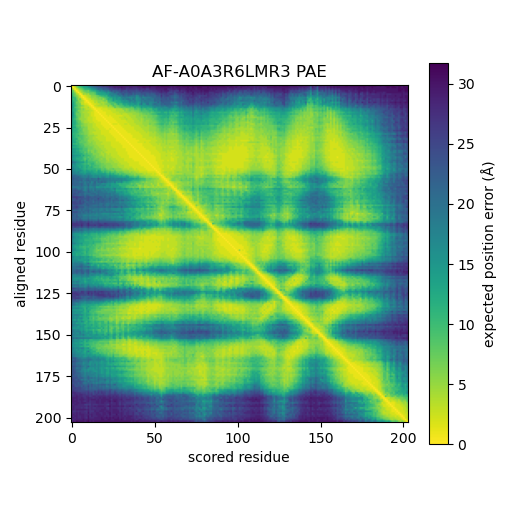 1.00 66.81 114 GLY A N 1
ATOM 920 C CA . GLY A 1 114 ? 4.736 11.878 -9.843 1.00 66.81 114 GLY A CA 1
ATOM 921 C C . GLY A 1 114 ? 4.028 10.656 -9.238 1.00 66.81 114 GLY A C 1
ATOM 922 O O . GLY A 1 114 ? 2.906 10.343 -9.633 1.00 66.81 114 GLY A O 1
ATOM 923 N N . VAL A 1 115 ? 4.630 10.006 -8.236 1.00 75.62 115 VAL A N 1
ATOM 924 C CA . VAL A 1 115 ? 3.938 8.975 -7.435 1.00 75.62 115 VAL A CA 1
ATOM 925 C C . VAL A 1 115 ? 2.828 9.613 -6.606 1.00 75.62 115 VAL A C 1
ATOM 927 O O . VAL A 1 115 ? 3.078 10.562 -5.862 1.00 75.62 115 VAL A O 1
ATOM 930 N N . LYS A 1 116 ? 1.616 9.061 -6.687 1.00 82.38 116 LYS A N 1
ATOM 931 C CA . LYS A 1 116 ? 0.491 9.438 -5.825 1.00 82.38 116 LYS A CA 1
ATOM 932 C C . LYS A 1 116 ? -0.082 8.198 -5.160 1.00 82.38 116 LYS A C 1
ATOM 934 O O . LYS A 1 116 ? -0.696 7.362 -5.819 1.00 82.38 116 LYS A O 1
ATOM 939 N N . ILE A 1 117 ? 0.093 8.105 -3.848 1.00 82.62 117 ILE A N 1
ATOM 940 C CA . ILE A 1 117 ? -0.565 7.100 -3.011 1.00 82.62 117 ILE A CA 1
ATOM 941 C C . ILE A 1 117 ? -1.682 7.799 -2.249 1.00 82.62 117 ILE A C 1
ATOM 943 O O . ILE A 1 117 ? -1.456 8.858 -1.670 1.00 82.62 117 ILE A O 1
ATOM 947 N N . LYS A 1 118 ? -2.882 7.224 -2.297 1.00 84.50 118 LYS A N 1
ATOM 948 C CA . LYS A 1 118 ? -4.035 7.650 -1.505 1.00 84.50 118 LYS A CA 1
ATOM 949 C C . LYS A 1 118 ? -4.602 6.443 -0.785 1.00 84.50 118 LYS A C 1
ATOM 951 O O . LYS A 1 118 ? -4.894 5.436 -1.434 1.00 84.50 118 LYS A O 1
ATOM 956 N N . ALA A 1 119 ? -4.784 6.554 0.520 1.00 81.31 119 ALA A N 1
ATOM 957 C CA . ALA A 1 119 ? -5.499 5.561 1.307 1.00 81.31 119 ALA A CA 1
ATOM 958 C C . ALA A 1 119 ? -6.856 6.121 1.732 1.00 81.31 119 ALA A C 1
ATOM 960 O O . ALA A 1 119 ? -6.986 7.316 1.982 1.00 81.31 119 ALA A O 1
ATOM 961 N N . LYS A 1 120 ? -7.867 5.260 1.783 1.00 85.44 120 LYS A N 1
ATOM 962 C CA . LYS A 1 120 ? -9.181 5.590 2.317 1.00 85.44 120 LYS A CA 1
ATOM 963 C C . LYS A 1 120 ? -9.730 4.385 3.063 1.00 85.44 120 LYS A C 1
ATOM 965 O O . LYS A 1 120 ? -9.729 3.281 2.520 1.00 85.44 120 LYS A O 1
ATOM 970 N N . VAL A 1 121 ? -10.221 4.592 4.275 1.00 75.38 121 VAL A N 1
ATOM 971 C CA . VAL A 1 121 ? -11.046 3.602 4.969 1.00 75.38 121 VAL A CA 1
ATOM 972 C C . VAL A 1 121 ? -12.499 3.866 4.585 1.00 75.38 121 VAL A C 1
ATOM 974 O O . VAL A 1 121 ? -12.998 4.979 4.737 1.00 75.38 121 VAL A O 1
ATOM 977 N N . ASP A 1 122 ? -13.178 2.861 4.042 1.00 77.75 122 ASP A N 1
ATOM 978 C CA . ASP A 1 122 ? -14.591 2.957 3.680 1.00 77.75 122 ASP A CA 1
ATOM 979 C C . ASP A 1 122 ? -15.410 1.888 4.400 1.00 77.75 122 ASP A C 1
ATOM 981 O O . ASP A 1 122 ? -14.894 0.847 4.798 1.00 77.75 122 ASP A O 1
ATOM 985 N N . ILE A 1 123 ? -16.698 2.144 4.596 1.00 65.00 123 ILE A N 1
ATOM 986 C CA . ILE A 1 123 ? -17.595 1.166 5.213 1.00 65.00 123 ILE A CA 1
ATOM 987 C C . ILE A 1 123 ? -18.059 0.203 4.123 1.00 65.00 123 ILE A C 1
ATOM 989 O O . ILE A 1 123 ? -18.518 0.619 3.055 1.00 65.00 123 ILE A O 1
ATOM 993 N N . LYS A 1 124 ? -17.975 -1.100 4.395 1.00 67.81 124 LYS A N 1
ATOM 994 C CA . LYS A 1 124 ? -18.430 -2.114 3.448 1.00 67.81 124 LYS A CA 1
ATOM 995 C C . LYS A 1 124 ? -19.946 -2.039 3.302 1.00 67.81 124 LYS A C 1
ATOM 997 O O . LYS A 1 124 ? -20.688 -2.087 4.286 1.00 67.81 124 LYS A O 1
ATOM 1002 N N . GLN A 1 125 ? -20.430 -1.940 2.064 1.00 51.25 125 GLN A N 1
ATOM 1003 C CA . GLN A 1 125 ? -21.867 -1.872 1.799 1.00 51.25 125 GLN A CA 1
ATOM 1004 C C . GLN A 1 125 ? -22.584 -3.092 2.404 1.00 51.25 125 GLN A C 1
ATOM 1006 O O . GLN A 1 125 ? -22.286 -4.235 2.064 1.00 51.25 125 GLN A O 1
ATOM 1011 N N . GLY A 1 126 ? -23.523 -2.838 3.322 1.00 50.56 126 GLY A N 1
ATOM 1012 C CA . GLY A 1 126 ? -24.348 -3.863 3.969 1.00 50.56 126 GLY A CA 1
ATOM 1013 C C . GLY A 1 126 ? -23.849 -4.382 5.323 1.00 50.56 126 GLY A C 1
ATOM 1014 O O . GLY A 1 126 ? -24.564 -5.163 5.947 1.00 50.56 126 GLY A O 1
ATOM 1015 N N . LYS A 1 127 ? -22.679 -3.950 5.818 1.00 60.72 127 LYS A N 1
ATOM 1016 C CA . LYS A 1 127 ? -22.192 -4.302 7.164 1.00 60.72 127 LYS A CA 1
ATOM 1017 C C . LYS A 1 127 ? -21.697 -3.058 7.897 1.00 60.72 127 LYS A C 1
ATOM 1019 O O . LYS A 1 127 ? -20.649 -2.517 7.580 1.00 60.72 127 LYS A O 1
ATOM 1024 N N . THR A 1 128 ? -22.450 -2.619 8.900 1.00 60.31 128 THR A N 1
ATOM 1025 C CA . THR A 1 128 ? -22.182 -1.371 9.637 1.00 60.31 128 THR A CA 1
ATOM 1026 C C . THR A 1 128 ? -20.932 -1.422 10.516 1.00 60.31 128 THR A C 1
ATOM 1028 O O . THR A 1 128 ? -20.384 -0.370 10.811 1.00 60.31 128 THR A O 1
ATOM 1031 N N . MET A 1 129 ? -20.475 -2.623 10.892 1.00 65.50 129 MET A N 1
ATOM 1032 C CA . MET A 1 129 ? -19.322 -2.847 11.780 1.00 65.50 129 MET A CA 1
ATOM 1033 C C . MET A 1 129 ? -18.086 -3.427 11.072 1.00 65.50 129 MET A C 1
ATOM 1035 O O . MET A 1 129 ? -17.145 -3.877 11.719 1.00 65.50 129 MET A O 1
ATOM 1039 N N . GLN A 1 130 ? -18.099 -3.502 9.738 1.00 70.75 130 GLN A N 1
ATOM 1040 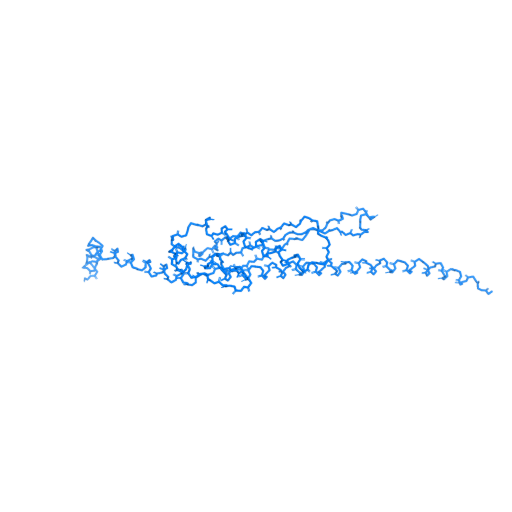C CA . GLN A 1 130 ? -16.940 -3.934 8.957 1.00 70.75 130 GLN A CA 1
ATOM 1041 C C . GLN A 1 130 ? -16.520 -2.811 8.021 1.00 70.75 130 GLN A C 1
ATOM 1043 O O . GLN A 1 130 ? -17.316 -2.331 7.208 1.00 70.75 130 GLN A O 1
ATOM 1048 N N . LYS A 1 131 ? -15.255 -2.411 8.124 1.00 79.12 131 LYS A N 1
ATOM 1049 C CA . LYS A 1 131 ? -14.662 -1.423 7.228 1.00 79.12 131 LYS A CA 1
ATOM 1050 C C . LYS A 1 131 ? -13.696 -2.105 6.276 1.00 79.12 131 LYS A C 1
ATOM 1052 O O . LYS A 1 131 ? -13.093 -3.115 6.613 1.00 79.12 131 LYS A O 1
ATOM 1057 N N . ASP A 1 132 ? -13.535 -1.531 5.101 1.00 84.75 132 ASP A N 1
ATOM 1058 C CA . ASP A 1 132 ? -12.558 -1.932 4.107 1.00 84.75 132 ASP A CA 1
ATOM 1059 C C . ASP A 1 132 ? -11.498 -0.825 4.002 1.00 84.75 132 ASP A C 1
ATOM 1061 O O . ASP A 1 132 ? -11.815 0.354 3.837 1.00 84.75 132 ASP A O 1
ATOM 1065 N N . LEU A 1 133 ? -10.221 -1.190 4.107 1.00 84.62 133 LEU A N 1
ATOM 1066 C CA . LEU A 1 133 ? -9.116 -0.288 3.792 1.00 84.62 133 LEU A CA 1
ATOM 1067 C C . LEU A 1 133 ? -8.827 -0.382 2.296 1.00 84.62 133 LEU A C 1
ATOM 1069 O O . LEU A 1 133 ? -8.392 -1.423 1.803 1.00 84.62 133 LEU A O 1
ATOM 1073 N N . ILE A 1 134 ? -9.036 0.725 1.589 1.00 87.44 134 ILE A N 1
ATOM 1074 C CA . ILE A 1 134 ? -8.811 0.854 0.153 1.00 87.44 134 ILE A CA 1
ATOM 1075 C C . ILE A 1 134 ? -7.575 1.722 -0.063 1.00 87.44 134 ILE A C 1
ATOM 1077 O O . ILE A 1 134 ? -7.561 2.907 0.268 1.00 87.44 134 ILE A O 1
ATOM 1081 N N . VAL A 1 135 ? -6.536 1.163 -0.677 1.00 87.50 135 VAL A N 1
ATOM 1082 C CA . VAL A 1 135 ? -5.345 1.926 -1.070 1.00 87.50 135 VAL A CA 1
ATOM 1083 C C . VAL A 1 135 ? -5.276 1.987 -2.583 1.00 87.50 135 VAL A C 1
ATOM 1085 O O . VAL A 1 135 ? -5.292 0.970 -3.272 1.00 87.50 135 VAL A O 1
ATOM 1088 N N . THR A 1 136 ? -5.197 3.206 -3.107 1.00 88.06 136 THR A N 1
ATOM 1089 C CA . THR A 1 136 ? -4.997 3.482 -4.526 1.00 88.06 136 THR A CA 1
ATOM 1090 C C . THR A 1 136 ? -3.605 4.054 -4.733 1.00 88.06 136 THR A C 1
ATOM 1092 O O . THR A 1 136 ? -3.278 5.125 -4.222 1.00 88.06 136 THR A O 1
ATOM 1095 N N . MET A 1 137 ? -2.794 3.356 -5.519 1.00 86.94 137 MET A N 1
ATOM 1096 C CA . MET A 1 137 ? -1.461 3.794 -5.914 1.00 86.94 137 MET A CA 1
ATOM 1097 C C . MET A 1 137 ? -1.459 4.129 -7.401 1.00 86.94 137 MET A C 1
ATOM 1099 O O . MET A 1 137 ? -1.967 3.369 -8.225 1.00 86.94 137 MET A O 1
ATOM 1103 N N . THR A 1 138 ? -0.918 5.295 -7.734 1.00 85.25 138 THR A N 1
ATOM 1104 C CA . THR A 1 138 ? -0.800 5.785 -9.107 1.00 85.25 138 THR A CA 1
ATOM 1105 C C . THR A 1 138 ? 0.651 6.156 -9.381 1.00 85.25 138 THR A C 1
ATOM 1107 O O . THR A 1 138 ? 1.241 6.940 -8.634 1.00 85.25 138 THR A O 1
ATOM 1110 N N . GLU A 1 139 ? 1.219 5.598 -10.445 1.00 83.00 139 GLU A N 1
ATOM 1111 C CA . GLU A 1 139 ? 2.579 5.886 -10.904 1.00 83.00 139 GLU A CA 1
ATOM 1112 C C . GLU A 1 139 ? 2.585 6.183 -12.403 1.00 83.00 139 GLU A C 1
ATOM 1114 O O . GLU A 1 139 ? 1.855 5.556 -13.170 1.00 83.00 139 GLU A O 1
ATOM 1119 N N . SER A 1 140 ? 3.422 7.131 -12.825 1.00 81.94 140 SER A N 1
ATOM 1120 C CA . SER A 1 140 ? 3.642 7.447 -14.236 1.00 81.94 140 SER A CA 1
ATOM 1121 C C . SER A 1 140 ? 5.082 7.143 -14.642 1.00 81.94 140 SER A C 1
ATOM 1123 O O . SER A 1 140 ? 6.030 7.463 -13.920 1.00 81.94 140 SER A O 1
ATOM 1125 N N . TYR A 1 141 ? 5.233 6.536 -15.817 1.00 77.56 141 TYR A N 1
ATOM 1126 C CA . TYR A 1 141 ? 6.515 6.158 -16.402 1.00 77.56 141 TYR A CA 1
ATOM 1127 C C . TYR A 1 141 ? 6.671 6.762 -17.793 1.00 77.56 141 TYR A C 1
ATOM 1129 O O . TYR A 1 141 ? 5.734 6.752 -18.592 1.00 77.56 141 TYR A O 1
ATOM 1137 N N . HIS A 1 142 ? 7.874 7.256 -18.080 1.00 75.31 142 HIS A N 1
ATOM 1138 C CA . HIS A 1 142 ? 8.252 7.719 -19.408 1.00 75.31 142 HIS A CA 1
ATOM 1139 C C . HIS A 1 142 ? 8.862 6.564 -20.210 1.00 75.31 142 HIS A C 1
ATOM 1141 O O . HIS A 1 142 ? 9.800 5.915 -19.737 1.00 75.31 142 HIS A O 1
ATOM 1147 N N . ILE A 1 143 ? 8.342 6.306 -21.411 1.00 73.31 143 ILE A N 1
ATOM 1148 C CA . ILE A 1 143 ? 8.893 5.299 -22.319 1.00 73.31 143 ILE A CA 1
ATOM 1149 C C . ILE A 1 143 ? 9.913 5.973 -23.248 1.00 73.31 143 ILE A C 1
ATOM 1151 O O . ILE A 1 143 ? 9.530 6.801 -24.080 1.00 73.31 143 ILE A O 1
ATOM 1155 N N . PRO A 1 144 ? 11.206 5.615 -23.162 1.00 65.56 144 PRO A N 1
ATOM 1156 C CA . PRO A 1 144 ? 12.206 6.133 -24.080 1.00 65.56 144 PRO A CA 1
ATOM 1157 C C . PRO A 1 144 ? 11.928 5.633 -25.507 1.00 65.56 144 PRO A C 1
ATOM 1159 O O . PRO A 1 144 ? 11.371 4.556 -25.701 1.00 65.56 144 PRO A O 1
ATOM 1162 N N . LEU A 1 145 ? 12.354 6.404 -26.512 1.00 66.38 145 LEU A N 1
ATOM 1163 C CA . LEU A 1 145 ? 12.263 6.105 -27.956 1.00 66.38 145 LEU A CA 1
ATOM 1164 C C . LEU A 1 145 ? 10.864 6.193 -28.593 1.00 66.38 145 LEU A C 1
ATOM 1166 O O . LEU A 1 145 ? 10.782 6.373 -29.805 1.00 66.38 145 LEU A O 1
ATOM 1170 N N . VAL A 1 146 ? 9.765 6.156 -27.833 1.00 69.50 146 VAL A N 1
ATOM 1171 C CA . VAL A 1 146 ? 8.411 6.307 -28.421 1.00 69.50 146 VAL A CA 1
ATOM 1172 C C . VAL A 1 146 ? 8.080 7.760 -28.753 1.00 69.50 146 VAL A C 1
ATOM 1174 O O . VAL A 1 146 ? 7.339 8.027 -29.698 1.00 69.50 146 VAL A O 1
ATOM 1177 N N . SER A 1 147 ? 8.701 8.704 -28.041 1.00 66.19 147 SER A N 1
ATOM 1178 C CA . SER A 1 147 ? 8.631 10.132 -28.359 1.00 66.19 147 SER A CA 1
ATOM 1179 C C . SER A 1 147 ? 9.226 10.451 -29.736 1.00 66.19 147 SER A C 1
ATOM 1181 O O . SER A 1 147 ? 8.717 11.328 -30.429 1.00 66.19 147 SER A O 1
ATOM 1183 N N . MET A 1 148 ? 10.238 9.695 -30.188 1.00 65.56 148 MET A N 1
ATOM 1184 C CA . MET A 1 148 ? 10.787 9.807 -31.550 1.00 65.56 148 MET A CA 1
ATOM 1185 C C . MET A 1 148 ? 9.819 9.290 -32.625 1.00 65.56 148 MET A C 1
ATOM 1187 O O . MET A 1 148 ? 9.928 9.688 -33.781 1.00 65.56 148 MET A O 1
ATOM 1191 N N . LEU A 1 149 ? 8.860 8.439 -32.249 1.00 67.62 149 LEU A N 1
ATOM 1192 C CA . LEU A 1 149 ? 7.811 7.911 -33.126 1.00 67.62 149 LEU A CA 1
ATOM 1193 C C . LEU A 1 149 ? 6.522 8.757 -33.089 1.00 67.62 149 LEU A C 1
ATOM 1195 O O . LEU A 1 149 ? 5.541 8.397 -33.735 1.00 67.62 149 LEU A O 1
ATOM 1199 N N . GLY A 1 150 ? 6.505 9.870 -32.343 1.00 67.62 150 GLY A N 1
ATOM 1200 C CA . GLY A 1 150 ? 5.349 10.771 -32.238 1.00 67.62 150 GLY A CA 1
ATOM 1201 C C . GLY A 1 150 ? 4.188 10.236 -31.390 1.00 67.62 150 GLY A C 1
ATOM 1202 O O . GLY A 1 150 ? 3.082 10.768 -31.464 1.00 67.62 150 GLY A O 1
ATOM 1203 N N . ILE A 1 151 ? 4.412 9.191 -30.592 1.00 73.31 151 ILE A N 1
ATOM 1204 C CA . ILE A 1 151 ? 3.405 8.601 -29.700 1.00 73.31 151 ILE A CA 1
ATOM 1205 C C . ILE A 1 151 ? 3.583 9.191 -28.295 1.00 73.31 151 ILE A C 1
ATOM 1207 O O . ILE A 1 151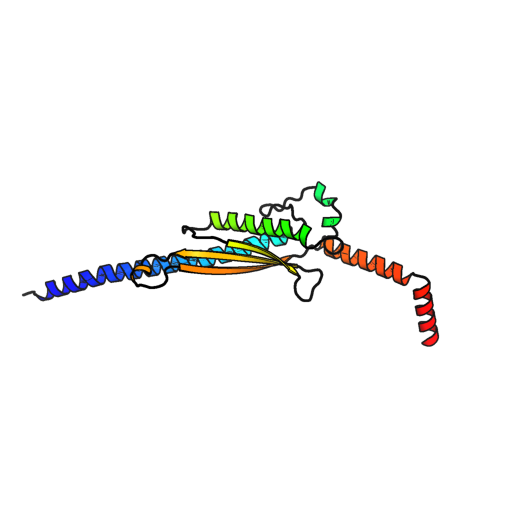 ? 4.705 9.491 -27.885 1.00 73.31 151 ILE A O 1
ATOM 1211 N N . ASN A 1 152 ? 2.474 9.352 -27.560 1.00 72.69 152 ASN A N 1
ATOM 1212 C CA . ASN A 1 152 ? 2.489 9.807 -26.169 1.00 72.69 152 ASN A CA 1
ATOM 1213 C C . ASN A 1 152 ? 3.468 8.960 -25.341 1.00 72.69 152 ASN A C 1
ATOM 1215 O O . ASN A 1 152 ? 3.391 7.732 -25.311 1.00 72.69 152 ASN A O 1
ATOM 1219 N N . ASP A 1 153 ? 4.397 9.643 -24.689 1.00 73.25 153 ASP A N 1
ATOM 1220 C CA . ASP A 1 153 ? 5.568 9.081 -24.032 1.00 73.25 153 ASP A CA 1
ATOM 1221 C C . ASP A 1 153 ? 5.298 8.681 -22.576 1.00 73.25 153 ASP A C 1
ATOM 1223 O O . ASP A 1 153 ? 6.177 8.116 -21.925 1.00 73.25 153 ASP A O 1
ATOM 1227 N N . LYS A 1 154 ? 4.092 8.954 -22.061 1.00 78.56 154 LYS A N 1
ATOM 1228 C CA . LYS A 1 154 ? 3.698 8.680 -20.675 1.00 78.56 154 LYS A CA 1
ATOM 1229 C C . LYS A 1 154 ? 2.733 7.508 -20.573 1.00 78.56 154 LYS A C 1
ATOM 1231 O O . LYS A 1 154 ? 1.663 7.510 -21.179 1.00 78.56 154 LYS A O 1
ATOM 1236 N N . VAL A 1 155 ? 3.078 6.554 -19.714 1.00 78.69 155 VAL A N 1
ATOM 1237 C CA . VAL A 1 155 ? 2.189 5.472 -19.284 1.00 78.69 155 VAL A CA 1
ATOM 1238 C C . VAL A 1 155 ? 1.870 5.635 -17.810 1.00 78.69 155 VAL A C 1
ATOM 1240 O O . VAL A 1 155 ? 2.769 5.674 -16.972 1.00 78.69 155 VAL A O 1
ATOM 1243 N N . GLU A 1 156 ? 0.579 5.714 -17.502 1.00 83.38 156 GLU A N 1
ATOM 1244 C CA . GLU A 1 156 ? 0.062 5.794 -16.140 1.00 83.38 156 GLU A CA 1
ATOM 1245 C C . GLU A 1 156 ? -0.463 4.422 -15.706 1.00 83.38 156 GLU A C 1
ATOM 1247 O O . GLU A 1 156 ? -1.324 3.825 -16.357 1.00 83.38 156 GLU A O 1
ATOM 1252 N N . PHE A 1 157 ? 0.051 3.918 -14.587 1.00 84.56 157 PHE A N 1
ATOM 1253 C CA . PHE A 1 157 ? -0.480 2.741 -13.917 1.00 84.56 157 PHE A CA 1
ATOM 1254 C C . PHE A 1 157 ? -1.246 3.172 -12.678 1.00 84.56 157 PHE A C 1
ATOM 1256 O O . PHE A 1 157 ? -0.704 3.831 -11.792 1.00 84.56 157 PHE A O 1
ATOM 1263 N N . ARG A 1 158 ? -2.503 2.739 -12.597 1.00 88.12 158 ARG A N 1
ATOM 1264 C CA . ARG A 1 158 ? -3.347 2.896 -11.419 1.00 88.12 158 ARG A CA 1
ATOM 1265 C C . ARG A 1 158 ? -3.714 1.522 -10.886 1.00 88.12 158 ARG A C 1
ATOM 1267 O O . ARG A 1 158 ? -4.287 0.709 -11.609 1.00 88.12 158 ARG A O 1
ATOM 1274 N N . VAL A 1 159 ? -3.388 1.278 -9.624 1.00 88.31 159 VAL A N 1
ATOM 1275 C CA . VAL A 1 159 ? -3.697 0.033 -8.923 1.00 88.31 159 VAL A CA 1
ATOM 1276 C C . VAL A 1 159 ? -4.481 0.357 -7.664 1.00 88.31 159 VAL A C 1
ATOM 1278 O O . VAL A 1 159 ? -4.134 1.279 -6.926 1.00 88.31 159 VAL A O 1
ATOM 1281 N N . THR A 1 160 ? -5.534 -0.414 -7.420 1.00 90.50 160 THR A N 1
ATOM 1282 C CA . THR A 1 160 ? -6.348 -0.321 -6.212 1.00 90.50 160 THR A CA 1
ATOM 1283 C C . THR A 1 160 ? -6.348 -1.679 -5.525 1.00 90.50 160 THR A C 1
ATOM 1285 O O . THR A 1 160 ? -6.672 -2.684 -6.153 1.00 90.50 160 THR A O 1
ATOM 1288 N N . ALA A 1 161 ? -5.973 -1.694 -4.250 1.00 89.06 161 ALA A N 1
ATOM 1289 C CA . ALA A 1 161 ? -6.008 -2.864 -3.382 1.00 89.06 161 ALA A CA 1
ATOM 1290 C C . ALA A 1 161 ? -6.975 -2.613 -2.219 1.00 89.06 161 ALA A C 1
ATOM 1292 O O . ALA A 1 161 ? -7.153 -1.471 -1.789 1.00 89.06 161 ALA A O 1
ATOM 1293 N N . CYS A 1 162 ? -7.603 -3.681 -1.732 1.00 88.81 162 CYS A N 1
ATOM 1294 C CA . CYS A 1 162 ? -8.627 -3.631 -0.694 1.00 88.81 162 CYS A CA 1
ATOM 1295 C C . CYS A 1 162 ? -8.441 -4.795 0.284 1.00 88.81 162 CYS A C 1
ATOM 1297 O O . CYS A 1 162 ? -8.243 -5.927 -0.156 1.00 88.81 162 CYS A O 1
ATOM 1299 N N . ALA A 1 163 ? -8.536 -4.531 1.587 1.00 87.56 163 ALA A N 1
ATOM 1300 C CA . ALA A 1 163 ? -8.639 -5.568 2.609 1.00 87.56 163 ALA A CA 1
ATOM 1301 C C . ALA A 1 163 ? -9.685 -5.194 3.641 1.00 87.56 163 ALA A C 1
ATOM 1303 O O . ALA A 1 163 ? -9.875 -4.023 3.969 1.00 87.56 163 ALA A O 1
ATOM 1304 N N . GLU A 1 164 ? -10.318 -6.236 4.162 1.00 86.12 164 GLU A N 1
ATOM 1305 C CA . GLU A 1 164 ? -11.276 -6.119 5.244 1.00 86.12 164 GLU A CA 1
ATOM 1306 C C . GLU A 1 164 ? -10.532 -5.832 6.550 1.00 86.12 164 GLU A C 1
ATOM 1308 O O . GLU A 1 164 ? -9.552 -6.492 6.907 1.00 86.12 164 GLU A O 1
ATOM 1313 N N . CYS A 1 165 ? -11.017 -4.823 7.250 1.00 82.06 165 CYS A N 1
ATOM 1314 C CA . CYS A 1 165 ? -10.548 -4.384 8.542 1.00 82.06 165 CYS A CA 1
ATOM 1315 C C . CYS A 1 165 ? -11.560 -4.832 9.594 1.00 82.06 165 CYS A C 1
ATOM 1317 O O . CYS A 1 165 ? -12.671 -4.301 9.668 1.00 82.06 165 CYS A O 1
ATOM 1319 N N . VAL A 1 166 ? -11.172 -5.806 10.415 1.00 77.19 166 VAL A N 1
ATOM 1320 C CA . VAL A 1 166 ? -12.011 -6.316 11.503 1.00 77.19 166 VAL A CA 1
ATOM 1321 C C . VAL A 1 166 ? -11.242 -6.209 12.806 1.00 77.19 166 VAL A C 1
ATOM 1323 O O . VAL A 1 166 ? -10.159 -6.776 12.939 1.00 77.19 166 VAL A O 1
ATOM 1326 N N . ASP A 1 167 ? -11.821 -5.503 13.775 1.00 79.12 167 ASP A N 1
ATOM 1327 C CA . ASP A 1 167 ? -11.383 -5.576 15.164 1.00 79.12 167 ASP A CA 1
ATOM 1328 C C . ASP A 1 167 ? -12.323 -6.505 15.950 1.00 79.12 167 ASP A C 1
ATOM 1330 O O . ASP A 1 167 ? -13.428 -6.096 16.322 1.00 79.12 167 ASP A O 1
ATOM 1334 N N . PRO A 1 168 ? -11.915 -7.759 16.210 1.00 79.31 168 PRO A N 1
ATOM 1335 C CA . PRO A 1 168 ? -12.762 -8.709 16.916 1.00 79.31 168 PRO A CA 1
ATOM 1336 C C . PRO A 1 168 ? -13.054 -8.279 18.358 1.00 79.31 168 PRO A C 1
ATOM 1338 O O . PRO A 1 168 ? -14.123 -8.600 18.868 1.00 79.31 168 PRO A O 1
ATOM 1341 N N . ILE A 1 169 ? -12.153 -7.536 19.013 1.00 80.50 169 ILE A N 1
ATOM 1342 C CA . ILE A 1 169 ? -12.348 -7.100 20.403 1.00 80.50 169 ILE A CA 1
ATOM 1343 C C . ILE A 1 169 ? -13.437 -6.033 20.453 1.00 80.50 169 ILE A C 1
ATOM 1345 O O . ILE A 1 169 ? -14.405 -6.174 21.198 1.00 80.50 169 ILE A O 1
ATOM 1349 N N . SER A 1 170 ? -13.319 -4.997 19.619 1.00 78.94 170 SER A N 1
ATOM 1350 C CA . SER A 1 170 ? -14.352 -3.966 19.530 1.00 78.94 170 SER A CA 1
ATOM 1351 C C . SER A 1 170 ? -15.692 -4.533 19.056 1.00 78.94 170 SER A C 1
ATOM 1353 O O . SER A 1 170 ? -16.733 -4.066 19.510 1.00 78.94 170 SER A O 1
ATOM 1355 N N . TYR A 1 171 ? -15.693 -5.550 18.188 1.00 81.00 171 TYR A N 1
ATOM 1356 C CA . TYR A 1 171 ? -16.924 -6.221 17.768 1.00 81.00 171 TYR A CA 1
ATOM 1357 C C . TYR A 1 171 ? -17.627 -6.933 18.933 1.00 81.00 171 TYR A C 1
ATOM 1359 O O . TYR A 1 171 ? -18.813 -6.701 19.153 1.00 81.00 171 TYR A O 1
ATOM 1367 N N . ILE A 1 172 ? -16.902 -7.752 19.706 1.00 83.69 172 ILE A N 1
ATOM 1368 C CA . ILE A 1 172 ? -17.458 -8.454 20.878 1.00 83.69 172 ILE A CA 1
ATOM 1369 C C . ILE A 1 172 ? -18.003 -7.440 21.886 1.00 83.69 172 ILE A C 1
ATOM 1371 O O . ILE A 1 172 ? -19.164 -7.523 22.274 1.00 83.69 172 ILE A O 1
ATOM 1375 N N . ASN A 1 173 ? -17.207 -6.421 22.217 1.00 83.19 173 ASN A N 1
ATOM 1376 C CA . ASN A 1 173 ? -17.615 -5.362 23.137 1.00 83.19 173 ASN A CA 1
ATOM 1377 C C . ASN A 1 173 ? -18.869 -4.619 22.654 1.00 83.19 173 ASN A C 1
ATOM 1379 O O . ASN A 1 173 ? -19.696 -4.204 23.465 1.00 83.19 173 ASN A O 1
ATOM 1383 N N . ALA A 1 174 ? -19.018 -4.437 21.339 1.00 81.81 174 ALA A N 1
ATOM 1384 C CA . ALA A 1 174 ? -20.194 -3.804 20.767 1.00 81.81 174 ALA A CA 1
ATOM 1385 C C . ALA A 1 174 ? -21.445 -4.667 20.865 1.00 81.81 174 ALA A C 1
ATOM 1387 O O . ALA A 1 174 ? -22.504 -4.158 21.227 1.00 81.81 174 ALA A O 1
ATOM 1388 N N . VAL A 1 175 ? -21.322 -5.963 20.591 1.00 83.50 175 VAL A N 1
ATOM 1389 C CA . VAL A 1 175 ? -22.432 -6.907 20.735 1.00 83.50 175 VAL A CA 1
ATOM 1390 C C . VAL A 1 175 ? -22.859 -7.021 22.200 1.00 83.50 175 VAL A C 1
ATOM 1392 O O . VAL A 1 175 ? -24.050 -6.887 22.478 1.00 83.50 175 VAL A O 1
ATOM 1395 N N . ASP A 1 176 ? -21.911 -7.174 23.127 1.00 85.75 176 ASP A N 1
ATOM 1396 C CA . ASP A 1 176 ? -22.191 -7.287 24.565 1.00 85.75 176 ASP A CA 1
ATOM 1397 C C . ASP A 1 176 ? -22.867 -6.023 25.108 1.00 85.75 176 ASP A C 1
ATOM 1399 O O . ASP A 1 176 ? -23.882 -6.097 25.802 1.00 85.75 176 ASP A O 1
ATOM 1403 N N . PHE A 1 177 ? -22.363 -4.844 24.730 1.00 82.81 177 PHE A N 1
ATOM 1404 C CA . PHE A 1 177 ? -22.967 -3.574 25.125 1.00 82.81 177 PHE A CA 1
ATOM 1405 C C . PHE A 1 177 ? -24.394 -3.427 24.586 1.00 82.81 177 PHE A C 1
ATOM 1407 O O . PHE A 1 177 ? -25.295 -3.036 25.329 1.00 82.81 177 PHE A O 1
ATOM 1414 N N . LEU A 1 178 ? -24.624 -3.741 23.306 1.00 82.81 178 LEU A N 1
ATOM 1415 C CA . LEU A 1 178 ? -25.960 -3.681 22.709 1.00 82.81 178 LEU A CA 1
ATOM 1416 C C . LEU A 1 178 ? -26.922 -4.658 23.392 1.00 82.81 178 LEU A C 1
ATOM 1418 O O . LEU A 1 178 ? -28.070 -4.293 23.644 1.00 82.81 178 LEU A O 1
ATOM 1422 N N . TRP A 1 179 ? -26.457 -5.862 23.730 1.00 84.31 179 TRP A N 1
ATOM 1423 C CA . TRP A 1 179 ? -27.254 -6.850 24.452 1.00 84.31 179 TRP A CA 1
ATOM 1424 C C . TRP A 1 179 ? -27.666 -6.342 25.839 1.00 84.31 179 TRP A C 1
ATOM 1426 O O . TRP A 1 179 ? -28.848 -6.381 26.182 1.00 84.31 179 TRP A O 1
ATOM 1436 N N . GLU A 1 180 ? -26.730 -5.758 26.592 1.00 84.94 180 GLU A N 1
ATOM 1437 C CA . GLU A 1 180 ? -27.001 -5.175 27.912 1.00 84.94 180 GLU A CA 1
ATOM 1438 C C . GLU A 1 180 ? -28.029 -4.029 27.842 1.00 84.94 180 GLU A C 1
ATOM 1440 O O . GLU A 1 180 ? -28.903 -3.905 28.705 1.00 84.94 180 GLU A O 1
ATOM 1445 N N . GLN A 1 181 ? -27.973 -3.189 26.799 1.00 82.31 181 GLN A N 1
ATOM 1446 C CA . GLN A 1 181 ? -28.979 -2.139 26.596 1.00 82.31 181 GLN A CA 1
ATOM 1447 C C . GLN A 1 181 ? -30.360 -2.722 26.263 1.00 82.31 181 GLN A C 1
ATOM 1449 O O . GLN A 1 181 ? -31.370 -2.227 26.763 1.00 82.31 181 GLN A O 1
ATOM 1454 N N . VAL A 1 182 ? -30.424 -3.776 25.444 1.00 82.25 182 VAL A N 1
ATOM 1455 C CA . VAL A 1 182 ? -31.687 -4.443 25.094 1.00 82.25 182 VAL A CA 1
ATOM 1456 C C . VAL A 1 182 ? -32.326 -5.096 26.320 1.00 82.25 182 VAL A C 1
ATOM 1458 O O . VAL A 1 182 ? -33.540 -4.968 26.505 1.00 82.25 182 VAL A O 1
ATOM 1461 N N . GLU A 1 183 ? -31.542 -5.745 27.181 1.00 80.38 183 GLU A N 1
ATOM 1462 C CA . GLU A 1 183 ? -32.039 -6.304 28.444 1.00 80.38 183 GLU A CA 1
ATOM 1463 C C . GLU A 1 183 ? -32.611 -5.206 29.347 1.00 80.38 183 GLU A C 1
ATOM 1465 O O . GLU A 1 183 ? -33.764 -5.303 29.766 1.00 80.38 183 GLU A O 1
ATOM 1470 N N . LYS A 1 184 ? -31.883 -4.098 29.539 1.00 78.94 184 LYS A N 1
ATOM 1471 C CA . LYS A 1 184 ? -32.351 -2.947 30.335 1.00 78.94 184 LYS A CA 1
ATOM 1472 C C . LYS A 1 184 ? -33.647 -2.332 29.800 1.00 78.94 184 LYS A C 1
ATOM 1474 O O . LYS A 1 184 ? -34.555 -2.019 30.571 1.00 78.94 184 LYS A O 1
ATOM 1479 N N . ILE A 1 185 ? -33.771 -2.185 28.481 1.00 76.00 185 ILE A N 1
ATOM 1480 C CA . ILE A 1 185 ? -35.002 -1.689 27.846 1.00 76.00 185 ILE A CA 1
ATOM 1481 C C . ILE A 1 185 ? -36.147 -2.693 28.054 1.00 76.00 185 ILE A C 1
ATOM 1483 O O . ILE A 1 185 ? -37.261 -2.308 28.399 1.00 76.00 185 ILE A O 1
ATOM 1487 N N . THR A 1 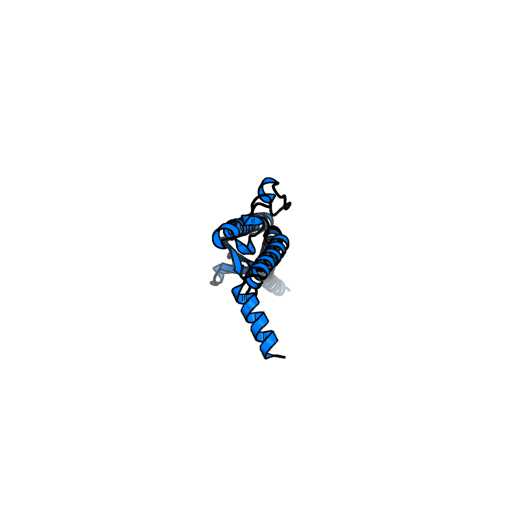186 ? -35.886 -3.992 27.923 1.00 69.06 186 THR A N 1
ATOM 1488 C CA . THR A 1 186 ? -36.904 -5.038 28.119 1.00 69.06 186 THR A CA 1
ATOM 1489 C C . THR A 1 186 ? -37.371 -5.138 29.578 1.00 69.06 186 THR A C 1
ATOM 1491 O O . THR A 1 186 ? -38.529 -5.466 29.840 1.00 69.06 186 THR A O 1
ATOM 1494 N N . GLU A 1 187 ? -36.501 -4.816 30.536 1.00 69.38 187 GLU A N 1
ATOM 1495 C CA . GLU A 1 187 ? -36.827 -4.749 31.964 1.00 69.38 187 GLU A CA 1
ATOM 1496 C C . GLU A 1 187 ? -37.578 -3.477 32.375 1.00 69.38 187 GLU A C 1
ATOM 1498 O O . GLU A 1 187 ? -38.096 -3.405 33.494 1.00 69.38 187 GLU A O 1
ATOM 1503 N N . THR A 1 188 ? -37.697 -2.496 31.475 1.00 75.00 188 THR A N 1
ATOM 1504 C CA . THR A 1 188 ? -38.423 -1.255 31.750 1.00 75.00 188 THR A CA 1
ATOM 1505 C C . THR A 1 188 ? -39.901 -1.586 32.024 1.00 75.00 188 THR A C 1
ATOM 1507 O O . THR A 1 188 ? -40.522 -2.320 31.244 1.00 75.00 188 THR A O 1
ATOM 1510 N N . PRO A 1 189 ? -40.496 -1.079 33.124 1.00 64.94 189 PRO A N 1
ATOM 1511 C CA . PRO A 1 189 ? -41.799 -1.532 33.619 1.00 64.94 189 PRO A CA 1
ATOM 1512 C C . PRO A 1 189 ? -42.928 -1.401 32.589 1.00 64.94 189 PRO A C 1
ATOM 1514 O O . PRO A 1 189 ? -43.809 -2.256 32.546 1.00 64.94 189 PRO A O 1
ATOM 1517 N N . GLU A 1 190 ? -42.868 -0.393 31.719 1.00 69.25 190 GLU A N 1
ATOM 1518 C CA . GLU A 1 190 ? -43.845 -0.158 30.650 1.00 69.25 190 GLU A CA 1
ATOM 1519 C C . GLU A 1 190 ? -43.842 -1.274 29.591 1.00 69.25 190 GLU A C 1
ATOM 1521 O O . GLU A 1 190 ? -44.896 -1.785 29.214 1.00 69.25 190 GLU A O 1
ATOM 1526 N N . ILE A 1 191 ? -42.660 -1.723 29.158 1.00 67.50 191 ILE A N 1
ATOM 1527 C CA . ILE A 1 191 ? -42.509 -2.772 28.135 1.00 67.50 191 ILE A CA 1
ATOM 1528 C C . ILE A 1 191 ? -42.860 -4.143 28.719 1.00 67.50 191 ILE A C 1
ATOM 1530 O O . ILE A 1 191 ? -43.493 -4.966 28.052 1.00 67.50 191 ILE A O 1
ATOM 1534 N N . LYS A 1 192 ? -42.528 -4.372 29.993 1.00 66.81 192 LYS A N 1
ATOM 1535 C CA . LYS A 1 192 ? -42.891 -5.591 30.725 1.00 66.81 192 LYS A CA 1
ATOM 1536 C C . LYS A 1 192 ? -44.411 -5.739 30.862 1.00 66.81 192 LYS A C 1
ATOM 1538 O O . LYS A 1 192 ? -44.936 -6.830 30.639 1.00 66.81 192 LYS A O 1
ATOM 1543 N N . LEU A 1 193 ? -45.115 -4.638 31.140 1.00 61.06 193 LEU A N 1
ATOM 1544 C CA . LEU A 1 193 ? -46.580 -4.571 31.198 1.00 61.06 193 LEU A CA 1
ATOM 1545 C C . LEU A 1 193 ? -47.228 -4.857 29.840 1.00 61.06 193 LEU A C 1
ATOM 1547 O O . LEU A 1 193 ? -48.160 -5.654 29.759 1.00 61.06 193 LEU A O 1
ATOM 1551 N N . VAL A 1 194 ? -46.713 -4.262 28.760 1.00 72.25 194 VAL A N 1
ATOM 1552 C CA . VAL A 1 194 ? -47.210 -4.516 27.397 1.00 72.25 194 VAL A CA 1
ATOM 1553 C C . VAL A 1 194 ? -47.011 -5.980 26.999 1.00 72.25 194 VAL A C 1
ATOM 1555 O O . VAL A 1 194 ? -47.924 -6.596 26.450 1.00 72.25 194 VAL A O 1
ATOM 1558 N N . ARG A 1 195 ? -45.859 -6.576 27.328 1.00 70.44 195 ARG A N 1
ATOM 1559 C CA . ARG A 1 195 ? -45.587 -7.993 27.046 1.00 70.44 195 ARG A CA 1
ATOM 1560 C C . ARG A 1 195 ? -46.527 -8.922 27.821 1.00 70.44 195 ARG A C 1
ATOM 1562 O O . ARG A 1 195 ? -47.088 -9.840 27.233 1.00 70.44 195 ARG A O 1
ATOM 1569 N N . GLN A 1 196 ? -46.765 -8.630 29.101 1.00 69.44 196 GLN A N 1
ATOM 1570 C CA . GLN A 1 196 ? -47.721 -9.365 29.936 1.00 69.44 196 GLN A CA 1
ATOM 1571 C C . GLN A 1 196 ? -49.165 -9.239 29.432 1.00 69.44 196 GLN A C 1
ATOM 1573 O O . GLN A 1 196 ? -49.886 -10.232 29.426 1.00 69.44 196 GLN A O 1
ATOM 1578 N N . MET A 1 197 ? -49.585 -8.057 28.967 1.00 66.00 197 MET A N 1
ATOM 1579 C CA . MET A 1 197 ? -50.913 -7.869 28.370 1.00 66.00 197 MET A CA 1
ATOM 1580 C C . MET A 1 197 ? -51.074 -8.653 27.062 1.00 66.00 197 MET A C 1
ATOM 1582 O O . MET A 1 197 ? -52.112 -9.271 26.849 1.00 66.00 197 MET A O 1
ATOM 1586 N N . ILE A 1 198 ? -50.049 -8.683 26.203 1.00 76.44 198 ILE A N 1
ATOM 1587 C CA . ILE A 1 198 ? -50.076 -9.454 24.948 1.00 76.44 198 ILE A CA 1
ATOM 1588 C C . ILE A 1 198 ? -50.160 -10.963 25.219 1.00 76.44 198 ILE A C 1
ATOM 1590 O O . ILE A 1 198 ? -50.934 -11.654 24.554 1.00 76.44 198 ILE A O 1
ATOM 1594 N N . ASP A 1 199 ? -49.418 -11.476 26.202 1.00 76.25 199 ASP A N 1
ATOM 1595 C CA . ASP A 1 199 ? -49.485 -12.892 26.590 1.00 76.25 199 ASP A CA 1
ATOM 1596 C C . ASP A 1 199 ? -50.839 -13.264 27.213 1.00 76.25 199 ASP A C 1
ATOM 1598 O O . ASP A 1 199 ? -51.306 -14.389 27.038 1.00 76.25 199 ASP A O 1
ATOM 1602 N N . TYR A 1 200 ? -51.506 -12.319 27.883 1.00 68.25 200 TYR A N 1
ATOM 1603 C CA . TYR A 1 200 ? -52.861 -12.511 28.410 1.00 68.25 200 TYR A CA 1
ATOM 1604 C C . TYR A 1 200 ? -53.933 -12.531 27.310 1.00 68.25 200 TYR A C 1
ATOM 1606 O O . TYR A 1 200 ? -54.946 -13.199 27.464 1.00 68.25 200 TYR A O 1
ATOM 1614 N N . ILE A 1 201 ? -53.711 -11.820 26.199 1.00 71.31 201 ILE A N 1
ATOM 1615 C CA . ILE A 1 201 ? -54.622 -11.779 25.040 1.00 71.31 201 ILE A CA 1
ATOM 1616 C C . ILE A 1 201 ? -54.441 -13.003 24.126 1.00 71.31 201 ILE A C 1
ATOM 1618 O O . ILE A 1 201 ? -55.367 -13.392 23.418 1.00 71.31 201 ILE A O 1
ATOM 1622 N N . LYS A 1 202 ? -53.251 -13.616 24.112 1.00 66.31 202 LYS A N 1
ATOM 1623 C CA . LYS A 1 202 ? -52.954 -14.825 23.320 1.00 66.31 202 LYS A CA 1
ATOM 1624 C C . LYS A 1 202 ? -53.416 -16.138 23.966 1.00 66.31 202 LYS A C 1
ATOM 1626 O O . LYS A 1 202 ? -53.284 -17.181 23.323 1.00 66.31 202 LYS A O 1
ATOM 1631 N N . LYS A 1 203 ? -53.895 -16.099 25.208 1.00 49.88 203 LYS A N 1
ATOM 1632 C CA . LYS A 1 203 ? -54.377 -17.257 25.966 1.00 49.88 203 LYS A CA 1
ATOM 1633 C C . LYS A 1 203 ? -55.899 -17.310 25.952 1.00 49.88 203 LYS A C 1
ATOM 1635 O O . LYS A 1 203 ? -56.420 -18.442 25.887 1.00 49.88 203 LYS A O 1
#

Radius of gyration: 29.86 Å; Cα contacts (8 Å, |Δi|>4): 229; chains: 1; bounding box: 88×29×93 Å

Nearest PDB structures (foldseek):
  7lhd-assembly1_IJ  TM=4.476E-01  e=5.624E-01  Qubevirus durum
  7tjg-assembly1_C  TM=4.082E-01  e=5.962E-01  Bacteriophage sp.
  6yfa-assembly1_AA  TM=4.185E-01  e=2.348E-01  Leviviridae sp.
  6yfg-assembly1_AA  TM=3.862E-01  e=8.455E-01  Beihai levi-like virus 32
  6yfu-assembly1_AA  TM=3.532E-01  e=1.131E+00  Wenzhou levi-like virus 4

Mean predicted aligned error: 11.89 Å

Solvent-accessible surface area (backbone atoms only — not comparable to full-atom values): 11284 Å² total; per-residue (Å²): 137,80,66,69,64,59,57,53,50,54,53,50,64,54,50,53,58,52,52,51,50,52,50,52,53,52,54,50,50,54,52,52,54,49,50,54,50,49,53,47,53,40,38,44,49,31,29,54,40,42,25,73,28,55,56,43,58,83,30,43,70,87,78,61,53,75,63,76,76,57,77,73,36,62,54,50,53,30,31,78,76,67,42,54,67,71,76,64,43,49,53,43,25,51,47,36,30,52,51,35,51,53,52,51,64,74,68,54,90,69,87,76,49,76,76,45,68,47,44,43,73,43,73,40,90,96,39,97,81,37,34,29,36,36,35,38,42,34,42,33,42,76,50,82,72,39,55,83,73,76,41,87,36,72,48,76,49,76,44,76,28,74,29,74,28,70,41,69,63,20,48,51,50,41,51,53,52,52,49,54,51,51,51,54,55,53,66,34,69,68,52,43,51,52,52,53,52,51,57,62,72,76,106

Foldseek 3Di:
DDPVVVVVVVVCVVVVVVVVVVVVQVVVVVLVVQLLVLLQVLQQLLQVLLLVLLLPLPQQSPPRDDDPVVVPDPCSLQVLPNNDCVPSFVSSFVNSQVSSCVSSVVRDPDDWDDKDKGWDWACDPPDSQKIKIKIKIKTKDFAPPVVVVVDDRIDMDIDIDIDIRHDVSNVVVNVVVVVVVVVVVCPPVVNVVVVVVVVVVVD

pLDDT: mean 77.68, std 9.94, range [42.91, 92.38]

Sequence (203 aa):
MKDDKGEMIIEASIVFPLVLIIYGILMFLVLLMYQRITLTTVANNTVSCVSANYGFSDKDPFMSFINKEQLNNRSVLYREIFGTTDKLDLPIERQAEWFGYYLLSKNCLLKKDGVKIKAKVDIKQGKTMQKDLIVTMTESYHIPLVSMLGINDKVEFRVTACAECVDPISYINAVDFLWEQVEKITETPEIKLVRQMIDYIKK

Secondary structure (DSSP, 8-state):
--SHHHHHHHHHHHHHHHHHHHHHHHHHHHHHHHHHHHHHHHHHHHHHHHHHTTT-TTS-TTT-PPPGGGGG-HHHHTHHHH--HHHHHHHHHHHHHHHHHHHHHHH--SPPEEEEEEEEEEEPTT-TT-EEEEEEEEEEEE-TTTGGGTS--EEEEEEEEEEEE--HHHHHHHHHHHHHHHHHHHTSHHHHHHHHHHHHH--